Protein AF-A0A3N5JH12-F1 (afdb_monomer)

Foldseek 3Di:
DCPVVVVVVVVVVVVVVVVVVVVVVVVVVVVVVLVVVLVVLVVVVVVQVVQLVVLVVVLVVLQVVLVVLVVVVVPDDPVRVVVDDPVNVCVSCPPHSPNDDRDGDDDSLVCCLVVVVLVSNVDPVVSVCSVCVVVCNVCPPPDDPPPDPPDDDPPPDDDDDDDDDDDDDDDDDDDDDDDDDDDDDDDDDDD

Secondary structure (DSSP, 8-state):
--HHHHHHHHHHHHHHHHHHHHHHHHHHHHHHHHHHHHHHHHHHHHHHHHHHHHHHHHHHHHHHHHHHHHHHHHT--HHHHHT--HHHHHHHHSS-----------SHHHHHHHTTGGGG---HHHHHHHHTHHHHHHS--SS-TTSPPP---GGGS----------------------------------

Sequence (191 aa):
MPRRSTELLQEFIVIVIGVFVALAAESWWSEREDRRIEREIREDMVAEFEANIRILEADLAANEGARPRMAILEGLSSEALMALTDEQMTGIFSPPFDWSGFDPAMGTVQALVESGNLAVVSDREMRLGLARWTGLLENPPLQPPGGPVPAAGSDALIRPGSGGRTVVGQRTTRAADTSQSVPDTFRHHGG

Radius of gyration: 40.85 Å; Cα contacts (8 Å, |Δi|>4): 56; chains: 1; bounding box: 100×76×124 Å

Mean predicted aligned error: 16.69 Å

Structure (mmCIF, N/CA/C/O backbone):
data_AF-A0A3N5JH12-F1
#
_entry.id   AF-A0A3N5JH12-F1
#
loop_
_atom_site.group_PDB
_atom_site.id
_atom_site.type_symbol
_atom_site.label_atom_id
_atom_site.label_alt_id
_atom_site.label_comp_id
_atom_site.label_asym_id
_atom_site.label_entity_id
_atom_site.label_seq_id
_atom_site.pdbx_PDB_ins_code
_atom_site.Cartn_x
_atom_site.Cartn_y
_atom_site.Cartn_z
_atom_site.occupancy
_atom_site.B_iso_or_equiv
_atom_site.auth_seq_id
_atom_site.auth_comp_id
_atom_site.auth_asym_id
_atom_site.auth_atom_id
_atom_site.pdbx_PDB_model_num
ATOM 1 N N . MET A 1 1 ? -37.507 -5.807 59.794 1.00 54.62 1 MET A N 1
ATOM 2 C CA . MET A 1 1 ? -37.944 -5.167 58.535 1.00 54.62 1 MET A CA 1
ATOM 3 C C . MET A 1 1 ? -36.832 -5.274 57.483 1.00 54.62 1 MET A C 1
ATOM 5 O O . MET A 1 1 ? -35.954 -4.426 57.520 1.00 54.62 1 MET A O 1
ATOM 9 N N . PRO A 1 2 ? -36.812 -6.289 56.589 1.00 59.09 2 PRO A N 1
ATOM 10 C CA . PRO A 1 2 ? -35.721 -6.441 55.612 1.00 59.09 2 PRO A CA 1
ATOM 11 C C . PRO A 1 2 ? -36.121 -6.319 54.123 1.00 59.09 2 PRO A C 1
ATOM 13 O O . PRO A 1 2 ? -35.255 -6.379 53.265 1.00 59.09 2 PRO A O 1
ATOM 16 N N . ARG A 1 3 ? -37.405 -6.140 53.772 1.00 63.91 3 ARG A N 1
ATOM 17 C CA . ARG A 1 3 ? -37.856 -6.214 52.360 1.00 63.91 3 ARG A CA 1
ATOM 18 C C . ARG A 1 3 ? -37.351 -5.081 51.451 1.00 63.91 3 ARG A C 1
ATOM 20 O O . ARG A 1 3 ? -37.084 -5.322 50.283 1.00 63.91 3 ARG A O 1
ATOM 27 N N . ARG A 1 4 ? -37.141 -3.872 51.986 1.00 68.88 4 ARG A N 1
ATOM 28 C CA . ARG A 1 4 ? -36.682 -2.726 51.176 1.00 68.88 4 ARG A CA 1
ATOM 29 C C . ARG A 1 4 ? -35.240 -2.854 50.680 1.00 68.88 4 ARG A C 1
ATOM 31 O O . ARG A 1 4 ? -34.928 -2.363 49.606 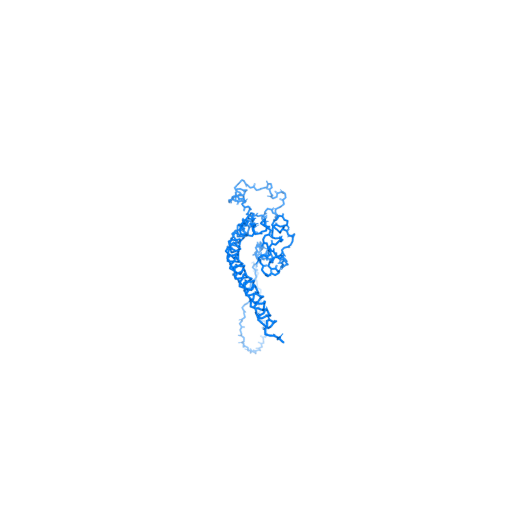1.00 68.88 4 ARG A O 1
ATOM 38 N N . SER A 1 5 ? -34.350 -3.498 51.437 1.00 70.50 5 SER A N 1
ATOM 39 C CA . SER A 1 5 ? -32.944 -3.624 51.027 1.00 70.50 5 SER A CA 1
ATOM 40 C C . SER A 1 5 ? -32.763 -4.616 49.879 1.00 70.50 5 SER A C 1
ATOM 42 O O . SER A 1 5 ? -31.881 -4.428 49.050 1.00 70.50 5 SER A O 1
ATOM 44 N N . THR A 1 6 ? -33.605 -5.650 49.801 1.00 81.06 6 THR A N 1
ATOM 45 C CA . THR A 1 6 ? -33.584 -6.611 48.689 1.00 81.06 6 THR A CA 1
ATOM 46 C C . THR A 1 6 ? -34.150 -6.020 47.399 1.00 81.06 6 THR A C 1
ATOM 48 O O . THR A 1 6 ? -33.629 -6.322 46.333 1.00 81.06 6 THR A O 1
ATOM 51 N N . GLU A 1 7 ? -35.156 -5.143 47.489 1.00 84.25 7 GLU A N 1
ATOM 52 C CA . GLU A 1 7 ? -35.730 -4.434 46.332 1.00 84.25 7 GLU A CA 1
ATOM 53 C C . GLU A 1 7 ? -34.705 -3.480 45.698 1.00 84.25 7 GLU A C 1
ATOM 55 O O . GLU A 1 7 ? -34.461 -3.547 44.496 1.00 84.25 7 GLU A O 1
ATOM 60 N N . LEU A 1 8 ? -34.018 -2.677 46.518 1.00 83.50 8 LEU A N 1
ATOM 61 C CA . LEU A 1 8 ? -32.961 -1.773 46.049 1.00 83.50 8 LEU A CA 1
ATOM 62 C C . LEU A 1 8 ? -31.755 -2.528 45.472 1.00 83.50 8 LEU A C 1
ATOM 64 O O . LEU A 1 8 ? -31.157 -2.091 44.492 1.00 83.50 8 LEU A O 1
ATOM 68 N N . LEU A 1 9 ? -31.397 -3.675 46.062 1.00 86.56 9 LEU A N 1
ATOM 69 C CA . LEU A 1 9 ? -30.323 -4.524 45.548 1.00 86.56 9 LEU A CA 1
ATOM 70 C C . LEU A 1 9 ? -30.685 -5.126 44.185 1.00 86.56 9 LEU A C 1
ATOM 72 O O . LEU A 1 9 ? -29.843 -5.162 43.292 1.00 86.56 9 LEU A O 1
ATOM 76 N N . GLN A 1 10 ? -31.926 -5.584 44.015 1.00 91.31 10 GLN A N 1
ATOM 77 C CA . GLN A 1 10 ? -32.402 -6.118 42.743 1.00 91.31 10 GLN A CA 1
ATOM 78 C C . GLN A 1 10 ? -32.400 -5.039 41.655 1.00 91.31 10 GLN A C 1
ATOM 80 O O . GLN A 1 10 ? -31.908 -5.289 40.558 1.00 91.31 10 GLN A O 1
ATOM 85 N N . GLU A 1 11 ? -32.896 -3.841 41.964 1.00 89.69 11 GLU A N 1
ATOM 86 C CA . GLU A 1 11 ? -32.892 -2.707 41.038 1.00 89.69 11 GLU A CA 1
ATOM 87 C C . GLU A 1 11 ? -31.467 -2.308 40.633 1.00 89.69 11 GLU A C 1
ATOM 89 O O . GLU A 1 11 ? -31.167 -2.183 39.445 1.00 89.69 11 GLU A O 1
ATOM 94 N N . PHE A 1 12 ? -30.551 -2.218 41.600 1.00 92.69 12 PHE A N 1
ATOM 95 C CA . PHE A 1 12 ? -29.139 -1.959 41.331 1.00 92.69 12 PHE A CA 1
ATOM 96 C C . PHE A 1 12 ? -28.513 -3.024 40.420 1.00 92.69 12 PHE A C 1
ATOM 98 O O . PHE A 1 12 ? -27.849 -2.686 39.441 1.00 92.69 12 PHE A O 1
ATOM 105 N N . ILE A 1 13 ? -28.752 -4.310 40.698 1.00 92.94 13 ILE A N 1
ATOM 106 C CA . ILE A 1 13 ? -28.244 -5.417 39.874 1.00 92.94 13 ILE A CA 1
ATOM 107 C C . ILE A 1 13 ? -28.780 -5.323 38.442 1.00 92.94 13 ILE A C 1
ATOM 109 O O . ILE A 1 13 ? -28.016 -5.507 37.497 1.00 92.94 13 ILE A O 1
ATOM 113 N N . VAL A 1 14 ? -30.064 -5.001 38.264 1.00 95.31 14 VAL A N 1
ATOM 114 C CA . VAL A 1 14 ? -30.670 -4.835 36.934 1.00 95.31 14 VAL A CA 1
ATOM 115 C C . VAL A 1 14 ? -30.008 -3.692 36.164 1.00 95.31 14 VAL A C 1
ATOM 117 O O . VAL A 1 14 ? -29.668 -3.873 34.995 1.00 95.31 14 VAL A O 1
ATOM 120 N N . ILE A 1 15 ? -29.769 -2.546 36.807 1.00 95.06 15 ILE A N 1
ATOM 121 C CA . ILE A 1 15 ? -29.090 -1.401 36.179 1.00 95.06 15 ILE A CA 1
ATOM 122 C C . ILE A 1 15 ? -27.667 -1.781 35.761 1.00 95.06 15 ILE A C 1
ATOM 124 O O . ILE A 1 15 ? -27.271 -1.529 34.623 1.00 95.06 15 ILE A O 1
ATOM 128 N N . VAL A 1 16 ? -26.909 -2.421 36.655 1.00 94.56 16 VAL A N 1
ATOM 129 C CA . VAL A 1 16 ? -25.534 -2.853 36.378 1.00 94.56 16 VAL A CA 1
ATOM 130 C C . VAL A 1 16 ? -25.507 -3.811 35.190 1.00 94.56 16 VAL A C 1
ATOM 132 O O . VAL A 1 16 ? -24.772 -3.571 34.235 1.00 94.56 16 VAL A O 1
ATOM 135 N N . ILE A 1 17 ? -26.351 -4.847 35.196 1.00 94.38 17 ILE A N 1
ATOM 136 C CA . ILE A 1 17 ? -26.455 -5.792 34.076 1.00 94.38 17 ILE A CA 1
ATOM 137 C C . ILE A 1 17 ? -26.812 -5.056 32.780 1.00 94.38 17 ILE A C 1
ATOM 139 O O . ILE A 1 17 ? -26.196 -5.322 31.752 1.00 94.38 17 ILE A O 1
ATOM 143 N N . GLY A 1 18 ? -27.749 -4.105 32.824 1.00 94.25 18 GLY A N 1
ATOM 144 C CA . GLY A 1 18 ? -28.124 -3.297 31.664 1.00 94.25 18 GLY A CA 1
ATOM 145 C C . GLY A 1 18 ? -26.939 -2.542 31.056 1.00 94.25 18 GLY A C 1
ATOM 146 O O . GLY A 1 18 ? -26.723 -2.613 29.847 1.00 94.25 18 GLY A O 1
ATOM 147 N N . VAL A 1 19 ? -26.126 -1.882 31.888 1.00 95.38 19 VAL A N 1
ATOM 148 C CA . VAL A 1 19 ? -24.917 -1.170 31.435 1.00 95.38 19 VAL A CA 1
ATOM 149 C C . VAL A 1 19 ? -23.886 -2.139 30.856 1.00 95.38 19 VAL A C 1
ATOM 151 O O . VAL A 1 19 ? -23.341 -1.882 29.784 1.00 95.38 19 VAL A O 1
ATOM 154 N N . PHE A 1 20 ? -23.639 -3.273 31.515 1.00 95.25 20 PHE A N 1
ATOM 155 C CA . PHE A 1 20 ? -22.694 -4.276 31.015 1.00 95.25 20 PHE A CA 1
ATOM 156 C C . PHE A 1 20 ? -23.124 -4.863 29.668 1.00 95.25 20 PHE A C 1
ATOM 158 O O . PHE A 1 20 ? -22.290 -5.014 28.780 1.00 95.25 20 PHE A O 1
ATOM 165 N N . VAL A 1 21 ? -24.414 -5.161 29.491 1.00 93.56 21 VAL A N 1
ATOM 166 C CA . VAL A 1 21 ? -24.949 -5.658 28.215 1.00 93.56 21 VAL A CA 1
ATOM 167 C C . VAL A 1 21 ? -24.808 -4.604 27.119 1.00 93.56 21 VAL A C 1
ATOM 169 O O . VAL A 1 21 ? -24.399 -4.949 26.014 1.00 93.56 21 VAL A O 1
ATOM 172 N N . ALA A 1 22 ? -25.085 -3.331 27.417 1.00 92.81 22 ALA A N 1
ATOM 173 C CA . ALA A 1 22 ? -24.902 -2.245 26.455 1.00 92.81 22 ALA A CA 1
ATOM 174 C C . ALA A 1 22 ? -23.434 -2.117 26.009 1.00 92.81 22 ALA A C 1
ATOM 176 O O . ALA A 1 22 ? -23.159 -2.082 24.813 1.00 92.81 22 ALA A O 1
ATOM 177 N N . LEU A 1 23 ? -22.487 -2.133 26.954 1.00 92.69 23 LEU A N 1
ATOM 178 C CA . LEU A 1 23 ? -21.052 -2.078 26.653 1.00 92.69 23 LEU A CA 1
ATOM 179 C C . LEU A 1 23 ? -20.571 -3.307 25.868 1.00 92.69 23 LEU A C 1
ATOM 181 O O . LEU A 1 23 ? -19.761 -3.179 24.953 1.00 92.69 23 LEU A O 1
ATOM 185 N N . ALA A 1 24 ? -21.075 -4.496 26.202 1.00 83.75 24 ALA A N 1
ATOM 186 C CA . ALA A 1 24 ? -20.736 -5.724 25.491 1.00 83.75 24 ALA A CA 1
ATOM 187 C C . ALA A 1 24 ? -21.275 -5.723 24.052 1.00 83.75 24 ALA A C 1
ATOM 189 O O . ALA A 1 24 ? -20.574 -6.151 23.137 1.00 83.75 24 ALA A O 1
ATOM 190 N N . ALA A 1 25 ? -22.499 -5.228 23.845 1.00 89.69 25 ALA A N 1
ATOM 191 C CA . ALA A 1 25 ? -23.087 -5.091 22.517 1.00 89.69 25 ALA A CA 1
ATOM 192 C C . ALA A 1 25 ? -22.291 -4.105 21.648 1.00 89.69 25 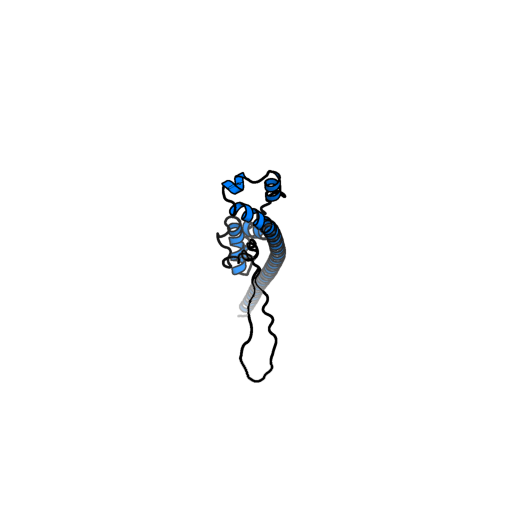ALA A C 1
ATOM 194 O O . ALA A 1 25 ? -21.973 -4.433 20.506 1.00 89.69 25 ALA A O 1
ATOM 195 N N . GLU A 1 26 ? -21.913 -2.953 22.209 1.00 92.62 26 GLU A N 1
ATOM 196 C CA . GLU A 1 26 ? -21.080 -1.952 21.532 1.00 92.62 26 GLU A CA 1
ATOM 197 C C . GLU A 1 26 ? -19.716 -2.533 21.136 1.00 92.62 26 GLU A C 1
ATOM 199 O O . GLU A 1 26 ? -19.312 -2.465 19.976 1.00 92.62 26 GLU A O 1
ATOM 204 N N .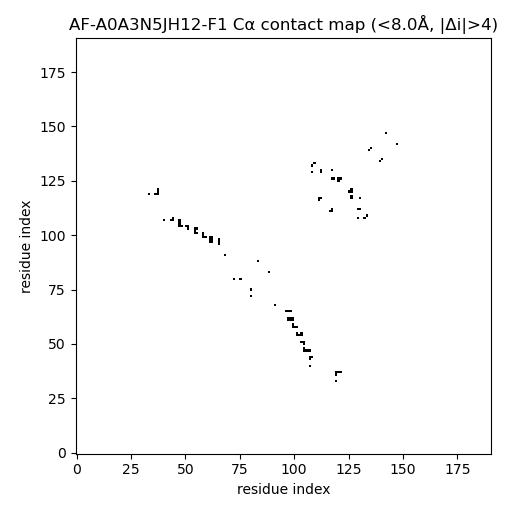 SER A 1 27 ? -19.035 -3.197 22.076 1.00 88.81 27 SER A N 1
ATOM 205 C CA . SER A 1 27 ? -17.739 -3.834 21.822 1.00 88.81 27 SER A CA 1
ATOM 206 C C . SER A 1 27 ? -17.823 -4.910 20.738 1.00 88.81 27 SER A C 1
ATOM 208 O O . SER A 1 27 ? -16.941 -4.991 19.885 1.00 88.81 27 SER A O 1
ATOM 210 N N . TRP A 1 28 ? -18.885 -5.720 20.733 1.00 90.69 28 TRP A N 1
ATOM 211 C CA . TRP A 1 28 ? -19.073 -6.751 19.715 1.00 90.69 28 TRP A CA 1
ATOM 212 C C . TRP A 1 28 ? -19.339 -6.166 18.325 1.00 90.69 28 TRP A C 1
ATOM 214 O O . TRP A 1 28 ? -18.842 -6.699 17.329 1.00 90.69 28 TRP A O 1
ATOM 224 N N . TRP A 1 29 ? -20.111 -5.081 18.247 1.00 91.56 29 TRP A N 1
ATOM 225 C CA . TRP A 1 29 ? -20.363 -4.387 16.988 1.00 91.56 29 TRP A CA 1
ATOM 226 C C . TRP A 1 29 ? -19.082 -3.759 16.431 1.00 91.56 29 TRP A C 1
ATOM 228 O O . TRP A 1 29 ? -18.760 -3.988 15.266 1.00 91.56 29 TRP A O 1
ATOM 238 N N . SER A 1 30 ? -18.313 -3.069 17.281 1.00 89.19 30 SER A N 1
ATOM 239 C CA . SER A 1 30 ? -17.011 -2.489 16.927 1.00 89.19 30 SER A CA 1
ATOM 240 C C . SER A 1 30 ? -16.050 -3.539 16.365 1.00 89.19 30 SER A C 1
ATOM 242 O O . SER A 1 30 ? -15.528 -3.379 15.271 1.00 89.19 30 SER A O 1
ATOM 244 N N . GLU A 1 31 ? -15.886 -4.668 17.056 1.00 88.94 31 GLU A N 1
ATOM 245 C CA . GLU A 1 31 ? -15.021 -5.771 16.616 1.00 88.94 31 GLU A CA 1
ATOM 246 C C . GLU A 1 31 ? -15.452 -6.331 15.246 1.00 88.94 31 GLU A C 1
ATOM 248 O O . GLU A 1 31 ? -14.634 -6.731 14.414 1.00 88.94 31 GLU A O 1
ATOM 253 N N . ARG A 1 32 ? -16.764 -6.396 14.993 1.00 89.94 32 ARG A N 1
ATOM 254 C CA . ARG A 1 32 ? -17.298 -6.886 13.718 1.00 89.94 32 ARG A CA 1
ATOM 255 C C . ARG A 1 32 ? -17.007 -5.915 12.574 1.00 89.94 32 ARG A C 1
ATOM 257 O O . ARG A 1 32 ? -16.752 -6.375 11.458 1.00 89.94 32 ARG A O 1
ATOM 264 N N . GLU A 1 33 ? -17.056 -4.621 12.863 1.00 91.06 33 GLU A N 1
ATOM 265 C CA . GLU A 1 33 ? -16.740 -3.550 11.926 1.00 91.06 33 GLU A CA 1
ATOM 266 C C . GLU A 1 33 ? -15.243 -3.508 11.605 1.00 91.06 33 GLU A C 1
ATOM 268 O O . GLU A 1 33 ? -14.881 -3.533 10.430 1.00 91.06 33 GLU A O 1
ATOM 273 N N . ASP A 1 34 ? -14.372 -3.603 12.611 1.00 90.06 34 ASP A N 1
ATOM 274 C CA . ASP A 1 34 ? -12.917 -3.663 12.414 1.00 90.06 34 ASP A CA 1
ATOM 275 C C . ASP A 1 34 ? -12.527 -4.844 11.516 1.00 90.06 34 ASP A C 1
ATOM 277 O O . ASP A 1 34 ? -11.777 -4.699 10.551 1.00 90.06 34 ASP A O 1
ATOM 281 N N . ARG A 1 35 ? -13.135 -6.017 11.742 1.00 90.19 35 ARG A N 1
ATOM 282 C CA . ARG A 1 35 ? -12.925 -7.188 10.877 1.00 90.19 35 ARG A CA 1
ATOM 283 C C . ARG A 1 35 ? -13.440 -6.982 9.457 1.00 90.19 35 ARG A C 1
ATOM 285 O O . ARG A 1 35 ? -12.956 -7.655 8.549 1.00 90.19 35 ARG A O 1
ATOM 292 N N . ARG A 1 36 ? -14.484 -6.174 9.252 1.00 93.50 36 ARG A N 1
ATOM 293 C CA . ARG A 1 36 ? -14.990 -5.845 7.909 1.00 93.50 36 ARG A CA 1
ATOM 294 C C . ARG A 1 36 ? -13.984 -4.962 7.186 1.00 93.50 36 ARG A C 1
ATOM 296 O O . ARG A 1 36 ? -13.582 -5.319 6.085 1.00 93.50 36 ARG A O 1
ATOM 303 N N . ILE A 1 37 ? -13.532 -3.906 7.851 1.00 91.62 37 ILE A N 1
ATOM 304 C CA . ILE A 1 37 ? -12.532 -2.973 7.335 1.00 91.62 37 ILE A CA 1
ATOM 305 C C . ILE A 1 37 ? -11.225 -3.708 7.005 1.00 91.62 37 ILE A C 1
ATOM 307 O O . ILE A 1 37 ? -10.695 -3.551 5.910 1.00 91.62 37 ILE A O 1
ATOM 311 N N . GLU A 1 38 ? -10.736 -4.583 7.890 1.00 92.31 38 GLU A N 1
ATOM 312 C CA . GLU A 1 38 ? -9.517 -5.364 7.632 1.00 92.31 38 GLU A CA 1
ATOM 313 C C . GLU A 1 38 ? -9.649 -6.276 6.399 1.00 92.31 38 GLU A C 1
ATOM 315 O O . GLU A 1 38 ? -8.682 -6.455 5.656 1.00 92.31 38 GLU A O 1
ATOM 320 N N . ARG A 1 39 ? -10.832 -6.862 6.160 1.00 92.44 39 ARG A N 1
ATOM 321 C CA . ARG A 1 39 ? -11.068 -7.686 4.963 1.00 92.44 39 ARG A CA 1
ATOM 322 C C . ARG A 1 39 ? -11.022 -6.857 3.685 1.00 92.44 39 ARG A C 1
ATOM 324 O O . ARG A 1 39 ? -10.340 -7.270 2.757 1.00 92.44 39 ARG A O 1
ATOM 331 N N . GLU A 1 40 ? -11.689 -5.708 3.666 1.00 92.75 40 GLU A N 1
ATOM 332 C CA . GLU A 1 40 ? -11.691 -4.794 2.513 1.00 92.75 40 GLU A CA 1
ATOM 333 C C . GLU A 1 40 ? -10.266 -4.336 2.188 1.00 92.75 40 GLU A C 1
ATOM 335 O O . GLU A 1 40 ? -9.778 -4.526 1.079 1.00 92.75 40 GLU A O 1
ATOM 340 N N . ILE A 1 41 ? -9.537 -3.886 3.210 1.00 91.12 41 ILE A N 1
ATOM 341 C CA . ILE A 1 41 ? -8.137 -3.477 3.090 1.00 91.12 41 ILE A CA 1
ATOM 342 C C . ILE A 1 41 ? -7.251 -4.618 2.548 1.00 91.12 41 ILE A C 1
ATOM 344 O O . ILE A 1 41 ? -6.347 -4.385 1.745 1.00 91.12 41 ILE A O 1
ATOM 348 N N . ARG A 1 42 ? -7.492 -5.865 2.969 1.00 91.25 42 ARG A N 1
ATOM 349 C CA . ARG A 1 42 ? -6.757 -7.037 2.470 1.00 91.25 42 ARG A CA 1
ATOM 350 C C . ARG A 1 42 ? -7.058 -7.322 1.000 1.00 91.25 42 ARG A C 1
ATOM 352 O O . ARG A 1 42 ? -6.125 -7.619 0.261 1.00 91.25 42 ARG A O 1
ATOM 359 N N . GLU A 1 43 ? -8.323 -7.280 0.599 1.00 93.31 43 GLU A N 1
ATOM 360 C CA . GLU A 1 43 ? -8.737 -7.513 -0.790 1.00 93.31 43 GLU A CA 1
ATOM 361 C C . GLU A 1 43 ? -8.115 -6.470 -1.725 1.00 93.31 43 GLU A C 1
ATOM 363 O O . GLU A 1 43 ? -7.491 -6.834 -2.725 1.00 93.31 43 GLU A O 1
ATOM 368 N N . ASP A 1 44 ? -8.170 -5.197 -1.335 1.00 92.81 44 ASP A N 1
ATOM 369 C CA . ASP A 1 44 ? -7.575 -4.097 -2.093 1.00 92.81 44 ASP A CA 1
ATOM 370 C C . ASP A 1 44 ? -6.046 -4.228 -2.197 1.00 92.81 44 ASP A C 1
ATOM 372 O O . ASP A 1 44 ? -5.468 -4.018 -3.265 1.00 92.81 44 ASP A O 1
ATOM 376 N N . MET A 1 45 ? -5.370 -4.629 -1.113 1.00 90.75 45 MET A N 1
ATOM 377 C CA . MET A 1 45 ? -3.923 -4.875 -1.132 1.00 90.75 45 MET A CA 1
ATOM 378 C C . MET A 1 45 ? -3.525 -6.033 -2.041 1.00 90.75 45 MET A C 1
ATOM 380 O O . MET A 1 45 ? -2.497 -5.957 -2.710 1.00 90.75 45 MET A O 1
ATOM 384 N N . VAL A 1 46 ? -4.301 -7.119 -2.060 1.00 92.12 46 VAL A N 1
ATOM 385 C CA . VAL A 1 46 ? -4.020 -8.252 -2.951 1.00 92.12 46 VAL A CA 1
ATOM 386 C C . VAL A 1 46 ? -4.095 -7.795 -4.405 1.00 92.12 46 VAL A C 1
ATOM 388 O O . VAL A 1 46 ? -3.168 -8.062 -5.167 1.00 92.12 46 VAL A O 1
ATOM 391 N N . ALA A 1 47 ? -5.134 -7.043 -4.771 1.00 93.38 47 ALA A N 1
ATOM 392 C CA . ALA A 1 47 ? -5.273 -6.503 -6.120 1.00 93.38 47 ALA A CA 1
ATOM 393 C C . ALA A 1 47 ? -4.112 -5.560 -6.499 1.00 93.38 47 ALA A C 1
ATOM 395 O O . ALA A 1 47 ? -3.583 -5.649 -7.612 1.00 93.38 47 ALA A O 1
ATOM 396 N N . GLU A 1 48 ? -3.683 -4.693 -5.574 1.00 93.62 48 GLU A N 1
ATOM 397 C CA . GLU A 1 48 ? -2.533 -3.799 -5.763 1.00 93.62 48 GLU A CA 1
ATOM 398 C C . GLU A 1 48 ? -1.223 -4.579 -5.954 1.00 93.62 48 GLU A C 1
ATOM 400 O O . GLU A 1 48 ? -0.491 -4.336 -6.914 1.00 93.62 48 GLU A O 1
ATOM 405 N N . PHE A 1 49 ? -0.936 -5.574 -5.109 1.00 91.12 49 PHE A N 1
ATOM 406 C CA . PHE A 1 49 ? 0.286 -6.369 -5.239 1.00 91.12 49 PHE A CA 1
ATOM 407 C C . PHE A 1 49 ? 0.306 -7.234 -6.498 1.00 91.12 49 PHE A C 1
ATOM 409 O O . PHE A 1 49 ? 1.357 -7.368 -7.124 1.00 91.12 49 PHE A O 1
ATOM 416 N N . GLU A 1 50 ? -0.833 -7.776 -6.925 1.00 92.25 50 GLU A N 1
ATOM 417 C CA . GLU A 1 50 ? -0.928 -8.473 -8.208 1.00 92.25 50 GLU A CA 1
ATOM 418 C C . GLU A 1 50 ? -0.648 -7.539 -9.393 1.00 92.25 50 GLU A C 1
ATOM 420 O O . GLU A 1 50 ? -0.019 -7.952 -10.369 1.00 92.25 50 GLU A O 1
ATOM 425 N N . ALA A 1 51 ? -1.088 -6.279 -9.327 1.00 92.12 51 ALA A N 1
ATOM 426 C CA . ALA A 1 51 ? -0.733 -5.279 -10.330 1.00 92.12 51 ALA A CA 1
ATOM 427 C C . ALA A 1 51 ? 0.771 -4.978 -10.318 1.00 92.12 51 ALA A C 1
ATOM 429 O O . ALA A 1 51 ? 1.391 -4.970 -11.380 1.00 92.12 51 ALA A O 1
ATOM 430 N N . ASN A 1 52 ? 1.364 -4.833 -9.134 1.00 91.38 52 ASN A N 1
ATOM 431 C CA . ASN A 1 52 ? 2.795 -4.571 -8.972 1.00 91.38 52 ASN A CA 1
ATOM 432 C C . ASN A 1 52 ? 3.665 -5.716 -9.491 1.00 91.38 52 ASN A C 1
ATOM 434 O O . ASN A 1 52 ? 4.682 -5.465 -10.130 1.00 91.38 52 ASN A O 1
ATOM 438 N N . ILE A 1 53 ? 3.249 -6.968 -9.287 1.00 88.56 53 ILE A N 1
ATOM 439 C CA . ILE A 1 53 ? 3.930 -8.131 -9.869 1.00 88.56 53 ILE A CA 1
ATOM 440 C C . ILE A 1 53 ? 3.909 -8.051 -11.399 1.00 88.56 53 ILE A C 1
ATOM 442 O O . ILE A 1 53 ? 4.953 -8.210 -12.022 1.00 88.56 53 ILE A O 1
ATOM 446 N N . ARG A 1 54 ? 2.759 -7.734 -12.011 1.00 91.19 54 ARG A N 1
ATOM 447 C CA . ARG A 1 54 ? 2.658 -7.602 -13.476 1.00 91.19 54 ARG A CA 1
ATOM 448 C C . ARG A 1 54 ? 3.531 -6.475 -14.032 1.00 91.19 54 ARG A C 1
ATOM 450 O O . ARG A 1 54 ? 4.121 -6.650 -15.094 1.00 91.19 54 ARG A O 1
ATOM 457 N N . ILE A 1 55 ? 3.608 -5.340 -13.333 1.00 87.69 55 ILE A N 1
ATOM 458 C CA . ILE A 1 55 ? 4.498 -4.225 -13.698 1.00 87.69 55 ILE A CA 1
ATOM 459 C C . ILE A 1 55 ? 5.952 -4.703 -13.659 1.00 87.69 55 ILE A C 1
ATOM 461 O O . ILE A 1 55 ? 6.656 -4.615 -14.661 1.00 87.69 55 ILE A O 1
ATOM 465 N N . LEU A 1 56 ? 6.364 -5.321 -12.549 1.00 85.75 56 LEU A N 1
ATOM 466 C CA . LEU A 1 56 ? 7.729 -5.810 -12.372 1.00 85.75 56 LEU A CA 1
ATOM 467 C C . LEU A 1 56 ? 8.121 -6.864 -13.419 1.00 85.75 56 LEU A C 1
ATOM 469 O O . LEU A 1 56 ? 9.245 -6.859 -13.915 1.00 85.75 56 LEU A O 1
ATOM 473 N N . GLU A 1 57 ? 7.209 -7.773 -13.761 1.00 84.31 57 GLU A N 1
ATOM 474 C CA . GLU A 1 57 ? 7.427 -8.780 -14.803 1.00 84.31 57 GLU A CA 1
ATOM 475 C C . GLU A 1 57 ? 7.607 -8.143 -16.186 1.00 84.31 57 GLU A C 1
ATOM 477 O O . GLU A 1 57 ? 8.489 -8.560 -16.942 1.00 84.31 57 GLU A O 1
ATOM 482 N N . ALA A 1 58 ? 6.810 -7.121 -16.513 1.00 85.38 58 ALA A N 1
ATOM 483 C CA . ALA A 1 58 ? 6.945 -6.379 -17.763 1.00 85.38 58 ALA A CA 1
ATOM 484 C C . ALA A 1 58 ? 8.285 -5.628 -17.827 1.00 85.38 58 ALA A C 1
ATOM 486 O O . ALA A 1 58 ? 8.988 -5.711 -18.838 1.00 85.38 58 ALA A O 1
ATOM 487 N N . ASP A 1 59 ? 8.676 -4.976 -16.731 1.00 85.69 59 ASP A N 1
ATOM 488 C CA . ASP A 1 59 ? 9.946 -4.258 -16.620 1.00 85.69 59 ASP A CA 1
ATOM 489 C C . ASP A 1 59 ? 11.142 -5.201 -16.745 1.00 85.69 59 ASP A C 1
ATOM 491 O O . ASP A 1 59 ? 12.105 -4.925 -17.466 1.00 85.69 59 ASP A O 1
ATOM 495 N N . LEU A 1 60 ? 11.073 -6.358 -16.081 1.00 83.94 60 LEU A N 1
ATOM 496 C CA . LEU A 1 60 ? 12.104 -7.382 -16.169 1.00 83.94 60 LEU A CA 1
ATOM 497 C C . LEU A 1 60 ? 12.225 -7.908 -17.601 1.00 83.94 60 LEU A C 1
ATOM 499 O O . LEU A 1 60 ? 13.337 -8.010 -18.112 1.00 83.94 60 LEU A O 1
ATOM 503 N N . ALA A 1 61 ? 11.108 -8.198 -18.272 1.00 84.62 61 ALA A N 1
ATOM 504 C CA . ALA A 1 61 ? 11.119 -8.662 -19.656 1.00 84.62 61 ALA A CA 1
ATOM 505 C C . ALA A 1 61 ? 11.742 -7.627 -20.613 1.00 84.62 61 ALA A C 1
ATOM 507 O O . ALA A 1 61 ? 12.539 -7.997 -21.481 1.00 84.62 61 ALA A O 1
ATOM 508 N N . ALA A 1 62 ? 11.434 -6.338 -20.432 1.00 82.62 62 ALA A N 1
ATOM 509 C CA . ALA A 1 62 ? 12.045 -5.253 -21.197 1.00 82.62 62 ALA A CA 1
ATOM 510 C C . ALA A 1 62 ? 13.567 -5.184 -20.966 1.00 82.62 62 ALA A C 1
ATOM 512 O O . ALA A 1 62 ? 14.349 -5.162 -21.923 1.00 82.62 62 ALA A O 1
ATOM 513 N N . ASN A 1 63 ? 13.994 -5.254 -19.703 1.00 84.06 63 ASN A N 1
ATOM 514 C CA . ASN A 1 63 ? 15.403 -5.180 -19.319 1.00 84.06 63 ASN A CA 1
ATOM 515 C C . ASN A 1 63 ? 16.211 -6.407 -19.785 1.00 84.06 63 ASN A C 1
ATOM 517 O O . ASN A 1 63 ? 17.321 -6.256 -20.302 1.00 84.06 63 ASN A O 1
ATOM 521 N N . GLU A 1 64 ? 15.666 -7.624 -19.679 1.00 84.06 64 GLU A N 1
ATOM 522 C CA . GLU A 1 64 ? 16.291 -8.841 -20.225 1.00 84.06 64 GLU A CA 1
ATOM 523 C C . GLU A 1 64 ? 16.458 -8.752 -21.752 1.00 84.06 64 GLU A C 1
ATOM 525 O O . GLU A 1 64 ? 17.489 -9.160 -22.286 1.00 84.06 64 GLU A O 1
ATOM 530 N N . GLY A 1 65 ? 15.505 -8.140 -22.464 1.00 78.75 65 GLY A N 1
ATOM 531 C CA . GLY A 1 65 ? 15.617 -7.872 -23.904 1.00 78.75 65 GLY A CA 1
ATOM 532 C C . GLY A 1 65 ? 16.710 -6.856 -24.279 1.00 78.75 65 GLY A C 1
ATOM 533 O O . GLY A 1 65 ? 17.163 -6.809 -25.429 1.00 78.75 65 GLY A O 1
ATOM 534 N N . ALA A 1 66 ? 17.166 -6.035 -23.331 1.00 77.88 66 ALA A N 1
ATOM 535 C CA . ALA A 1 66 ? 18.259 -5.082 -23.523 1.00 77.88 66 ALA A CA 1
ATOM 536 C C . ALA A 1 66 ? 19.642 -5.666 -23.169 1.00 77.88 66 ALA A C 1
ATOM 538 O O . ALA A 1 66 ? 20.654 -5.230 -23.726 1.00 77.88 66 ALA A O 1
ATOM 539 N N . ARG A 1 67 ? 19.706 -6.691 -22.307 1.00 80.44 67 ARG A N 1
ATOM 540 C CA . ARG A 1 67 ? 20.967 -7.276 -21.810 1.00 80.44 67 ARG A CA 1
ATOM 541 C C . ARG A 1 67 ? 21.938 -7.766 -22.889 1.00 80.44 67 ARG A C 1
ATOM 543 O O . ARG A 1 67 ? 23.113 -7.416 -22.791 1.00 80.44 67 ARG A O 1
ATOM 550 N N . PRO A 1 68 ? 21.525 -8.519 -23.929 1.00 81.56 68 PRO A N 1
ATOM 551 C CA . PRO A 1 68 ? 22.461 -8.992 -24.949 1.00 81.56 68 PRO A CA 1
ATOM 552 C C . PRO A 1 68 ? 23.159 -7.848 -25.692 1.00 81.56 68 PRO A C 1
ATOM 554 O O . PRO A 1 68 ? 24.321 -7.972 -26.064 1.00 81.56 68 PRO A O 1
ATOM 557 N N . ARG A 1 69 ? 22.469 -6.714 -25.876 1.00 77.88 69 ARG A N 1
ATOM 558 C CA . ARG A 1 69 ? 23.020 -5.524 -26.540 1.00 77.88 69 ARG A CA 1
ATOM 559 C C . ARG A 1 69 ? 24.054 -4.816 -25.666 1.00 77.88 69 ARG A C 1
ATOM 561 O O . ARG A 1 69 ? 25.088 -4.401 -26.179 1.00 77.88 69 ARG A O 1
ATOM 568 N N . MET A 1 70 ? 23.824 -4.757 -24.354 1.00 78.31 70 MET A N 1
ATOM 569 C CA . MET A 1 70 ? 24.831 -4.276 -23.400 1.00 78.31 70 MET A CA 1
ATOM 570 C C . MET A 1 70 ? 26.056 -5.194 -23.348 1.00 78.31 70 MET A C 1
ATOM 572 O O . MET A 1 70 ? 27.180 -4.706 -23.408 1.00 78.31 70 MET A O 1
ATOM 576 N N . ALA A 1 71 ? 25.857 -6.514 -23.339 1.00 82.75 71 ALA A N 1
ATOM 577 C CA . ALA A 1 71 ? 26.959 -7.477 -23.338 1.00 82.75 71 ALA A CA 1
ATOM 578 C C . ALA A 1 71 ? 27.854 -7.362 -24.589 1.00 82.75 71 ALA A C 1
ATOM 580 O O . ALA A 1 71 ? 29.062 -7.580 -24.504 1.00 82.75 71 ALA A O 1
ATOM 581 N N . ILE A 1 72 ? 27.284 -6.986 -25.745 1.00 83.19 72 ILE A N 1
ATOM 582 C CA . ILE A 1 72 ? 28.067 -6.675 -26.952 1.00 83.19 72 ILE A CA 1
ATOM 583 C C . ILE A 1 72 ? 29.005 -5.497 -26.683 1.00 83.19 72 ILE A C 1
ATOM 585 O O . ILE A 1 72 ? 30.187 -5.598 -26.988 1.00 83.19 72 ILE A O 1
ATOM 589 N N . LEU A 1 73 ? 28.509 -4.405 -26.096 1.00 81.94 73 LEU A N 1
ATOM 590 C CA . LEU A 1 73 ? 29.321 -3.220 -25.805 1.00 81.94 73 LEU A CA 1
ATOM 591 C C . LEU A 1 73 ? 30.399 -3.491 -24.747 1.00 81.94 73 LEU A C 1
ATOM 593 O O . LEU A 1 73 ? 31.536 -3.065 -24.923 1.00 81.94 73 LEU A O 1
ATOM 597 N N . GLU A 1 74 ? 30.071 -4.233 -23.687 1.00 83.81 74 GLU A N 1
ATOM 598 C CA . GLU A 1 74 ? 31.023 -4.612 -22.631 1.00 83.81 74 GLU A CA 1
ATOM 599 C C . GLU A 1 74 ? 32.168 -5.499 -23.147 1.00 83.81 74 GLU A C 1
ATOM 601 O O . GLU A 1 74 ? 33.275 -5.463 -22.610 1.00 83.81 74 GLU A O 1
ATOM 606 N N . GLY A 1 75 ? 31.914 -6.296 -24.189 1.00 83.88 75 GLY A N 1
ATOM 607 C CA . GLY A 1 75 ? 32.895 -7.209 -24.775 1.00 83.88 75 GLY A CA 1
ATOM 608 C C . GLY A 1 75 ? 33.854 -6.577 -25.791 1.00 83.88 75 GLY A C 1
ATOM 609 O O . GLY A 1 75 ? 34.795 -7.247 -26.222 1.00 83.88 75 GLY A O 1
ATOM 610 N N . LEU A 1 76 ? 33.635 -5.326 -26.208 1.00 88.56 76 LEU A N 1
ATOM 611 C CA . LEU A 1 76 ? 34.463 -4.656 -27.216 1.00 88.56 76 LEU A CA 1
ATOM 612 C C . LEU A 1 76 ? 35.665 -3.946 -26.579 1.00 88.56 76 LEU A C 1
ATOM 614 O O . LEU A 1 76 ? 35.543 -3.264 -25.565 1.00 88.56 76 LEU A O 1
ATOM 618 N N . SER A 1 77 ? 36.838 -4.054 -27.213 1.00 89.56 77 SER A N 1
ATOM 619 C CA . SER A 1 77 ? 37.971 -3.181 -26.882 1.00 89.56 77 SER A CA 1
ATOM 620 C C . SER A 1 77 ? 37.725 -1.762 -27.399 1.00 89.56 77 SER A C 1
ATOM 622 O O . SER A 1 77 ? 36.914 -1.554 -28.304 1.00 89.56 77 SER A O 1
ATOM 624 N N . SER A 1 78 ? 38.469 -0.781 -26.884 1.00 87.56 78 SER A N 1
ATOM 625 C CA . SER A 1 78 ? 38.397 0.604 -27.364 1.00 87.56 78 SER A CA 1
ATOM 626 C C . SER A 1 78 ? 38.629 0.716 -28.875 1.00 87.56 78 SER A C 1
ATOM 628 O O . SER A 1 78 ? 37.944 1.478 -29.551 1.00 87.56 78 SER A O 1
ATOM 630 N N . GLU A 1 79 ? 39.554 -0.067 -29.434 1.00 91.19 79 GLU A N 1
ATOM 631 C CA . GLU A 1 79 ? 39.821 -0.101 -30.876 1.00 91.19 79 GLU A CA 1
ATOM 632 C C . GLU A 1 79 ? 38.648 -0.699 -31.659 1.00 91.19 79 GLU A C 1
ATOM 634 O O . GLU A 1 79 ? 38.296 -0.191 -32.722 1.00 91.19 79 GLU A O 1
ATOM 639 N N . ALA A 1 80 ? 38.025 -1.756 -31.130 1.00 85.94 80 ALA A N 1
ATOM 640 C CA . ALA A 1 80 ? 36.875 -2.400 -31.754 1.00 85.94 80 ALA A CA 1
ATOM 641 C C . ALA A 1 80 ? 35.625 -1.507 -31.713 1.00 85.94 80 ALA A C 1
ATOM 643 O O . ALA A 1 80 ? 34.868 -1.474 -32.680 1.00 85.94 80 ALA A O 1
ATOM 644 N N . LEU A 1 81 ? 35.448 -0.736 -30.636 1.00 86.25 81 LEU A N 1
ATOM 645 C CA . LEU A 1 81 ? 34.378 0.250 -30.501 1.00 86.25 81 LEU A CA 1
ATOM 646 C C . LEU A 1 81 ? 34.518 1.376 -31.540 1.00 86.25 81 LEU A C 1
ATOM 648 O O . LEU A 1 81 ? 33.547 1.738 -32.196 1.00 86.25 81 LEU A O 1
ATOM 652 N N . MET A 1 82 ? 35.739 1.887 -31.740 1.00 89.12 82 MET A N 1
ATOM 653 C CA . MET A 1 82 ? 36.032 2.946 -32.720 1.00 89.12 82 MET A CA 1
ATOM 654 C C . MET A 1 82 ? 35.947 2.469 -34.179 1.00 89.12 82 MET A C 1
ATOM 656 O O . MET A 1 82 ? 35.915 3.293 -35.091 1.00 89.12 82 MET A O 1
ATOM 660 N N . ALA A 1 83 ? 35.926 1.153 -34.406 1.00 91.81 83 ALA A N 1
ATOM 661 C CA . ALA A 1 83 ? 35.798 0.541 -35.726 1.00 91.81 83 ALA A CA 1
ATOM 662 C C . ALA A 1 83 ? 34.342 0.216 -36.116 1.00 91.81 83 ALA A C 1
ATOM 664 O O . ALA A 1 83 ? 34.112 -0.268 -37.227 1.00 91.81 83 ALA A O 1
ATOM 665 N N . LEU A 1 84 ? 33.367 0.450 -35.229 1.00 88.38 84 LEU A N 1
ATOM 666 C CA . LEU A 1 84 ? 31.953 0.236 -35.532 1.00 88.38 84 LEU A CA 1
ATOM 667 C C . LEU A 1 84 ? 31.474 1.213 -36.611 1.00 88.38 84 LEU A C 1
ATOM 669 O O . LEU A 1 84 ? 31.747 2.409 -36.565 1.00 88.38 84 LEU A O 1
ATOM 673 N N . THR A 1 85 ? 30.724 0.693 -37.579 1.00 91.75 85 THR A N 1
ATOM 674 C CA . THR A 1 85 ? 30.039 1.513 -38.588 1.00 91.75 85 THR A CA 1
ATOM 675 C C . THR A 1 85 ? 28.788 2.174 -38.011 1.00 91.75 85 THR A C 1
ATOM 677 O O . THR A 1 85 ? 28.195 1.665 -37.059 1.00 91.75 85 THR A O 1
ATOM 680 N N . ASP A 1 86 ? 28.322 3.255 -38.638 1.00 88.25 86 ASP A N 1
ATOM 681 C CA . ASP A 1 86 ? 27.076 3.937 -38.255 1.00 88.25 86 ASP A CA 1
ATOM 682 C C . ASP A 1 86 ? 25.865 2.987 -38.246 1.00 88.25 86 ASP A C 1
ATOM 684 O O . ASP A 1 86 ? 24.979 3.101 -37.399 1.00 88.25 86 ASP A O 1
ATOM 688 N N . GLU A 1 87 ? 25.835 2.006 -39.151 1.00 88.38 87 GLU A N 1
ATOM 689 C CA . GLU A 1 87 ? 24.763 1.011 -39.237 1.00 88.38 87 GLU A CA 1
ATOM 690 C C . GLU A 1 87 ? 24.823 -0.003 -38.083 1.00 88.38 87 GLU A C 1
ATOM 692 O O . GLU A 1 87 ? 23.796 -0.328 -37.488 1.00 88.38 87 GLU A O 1
ATOM 697 N N . GLN A 1 88 ? 26.026 -0.434 -37.685 1.00 86.38 88 GLN A N 1
ATOM 698 C CA . GLN A 1 88 ? 26.224 -1.281 -36.501 1.00 86.38 88 GLN A CA 1
ATOM 699 C C . GLN A 1 88 ? 25.908 -0.530 -35.207 1.00 86.38 88 GLN A C 1
ATOM 701 O O . GLN A 1 88 ? 25.247 -1.082 -34.331 1.00 86.38 88 GLN A O 1
ATOM 706 N N . MET A 1 89 ? 26.320 0.736 -35.106 1.00 84.00 89 MET A N 1
ATOM 707 C CA . MET A 1 89 ? 25.949 1.609 -33.994 1.00 84.00 89 MET A CA 1
ATOM 708 C C . MET A 1 89 ? 24.428 1.749 -33.917 1.00 84.00 89 MET A C 1
ATOM 710 O O . MET A 1 89 ? 23.833 1.501 -32.872 1.00 84.00 89 MET A O 1
ATOM 714 N N . THR A 1 90 ? 23.768 2.039 -35.037 1.00 85.31 90 THR A N 1
ATOM 715 C CA . THR A 1 90 ? 22.303 2.137 -35.087 1.00 85.31 90 THR A CA 1
ATOM 716 C C . THR A 1 90 ? 21.636 0.825 -34.673 1.00 85.31 90 THR A C 1
ATOM 718 O O . THR A 1 90 ? 20.672 0.858 -33.920 1.00 85.31 90 THR A O 1
ATOM 721 N N . GLY A 1 91 ? 22.155 -0.334 -35.087 1.00 82.94 91 GLY A N 1
ATOM 722 C CA . GLY A 1 91 ? 21.624 -1.642 -34.681 1.00 82.94 91 GLY A CA 1
ATOM 723 C C . GLY A 1 91 ? 21.803 -1.970 -33.192 1.00 82.94 91 GLY A C 1
ATOM 724 O O . GLY A 1 91 ? 20.986 -2.690 -32.624 1.00 82.94 91 GLY A O 1
ATOM 725 N N . ILE A 1 92 ? 22.842 -1.435 -32.543 1.00 80.31 92 ILE A N 1
ATOM 726 C CA . ILE A 1 92 ? 23.061 -1.594 -31.096 1.00 80.31 92 ILE A CA 1
ATOM 727 C C . ILE A 1 92 ? 22.117 -0.681 -30.299 1.00 80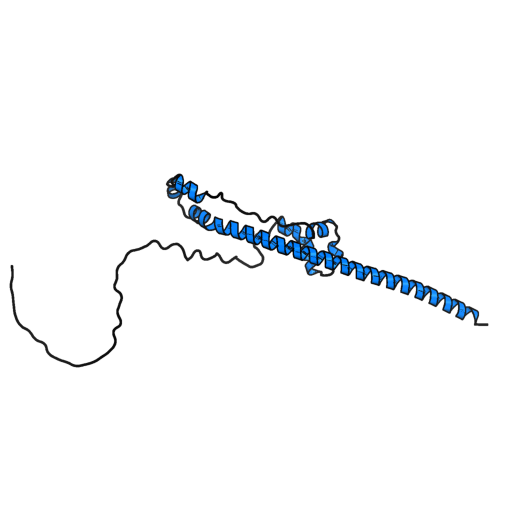.31 92 ILE A C 1
ATOM 729 O O . ILE A 1 92 ? 21.545 -1.116 -29.300 1.00 80.31 92 ILE A O 1
ATOM 733 N N . PHE A 1 93 ? 21.930 0.562 -30.753 1.00 77.06 93 PHE A N 1
ATOM 734 C CA . PHE A 1 93 ? 21.143 1.589 -30.057 1.00 77.06 93 PHE A CA 1
ATOM 735 C C . PHE A 1 93 ? 19.665 1.664 -30.485 1.00 77.06 93 PHE A C 1
ATOM 737 O O . PHE A 1 93 ? 18.913 2.437 -29.893 1.00 77.06 93 PHE A O 1
ATOM 744 N N . SER A 1 94 ? 19.236 0.889 -31.490 1.00 76.06 94 SER A N 1
ATOM 745 C CA . SER A 1 94 ? 17.857 0.861 -31.997 1.00 76.06 94 SER A CA 1
ATOM 746 C C . SER A 1 94 ? 17.217 -0.528 -31.839 1.00 76.06 94 SER A C 1
ATOM 748 O O . SER A 1 94 ? 17.805 -1.523 -32.269 1.00 76.06 94 SER A O 1
ATOM 750 N N . PRO A 1 95 ? 16.002 -0.631 -31.266 1.00 69.31 95 PRO A N 1
ATOM 751 C CA . PRO A 1 95 ? 15.240 0.459 -30.652 1.00 69.31 95 PRO A CA 1
ATOM 752 C C . PRO A 1 95 ? 15.970 1.027 -29.421 1.00 69.31 95 PRO A C 1
ATOM 754 O O . PRO A 1 95 ? 16.833 0.320 -28.884 1.00 69.31 95 PRO A O 1
ATOM 757 N N . PRO A 1 96 ? 15.639 2.270 -28.999 1.00 66.06 96 PRO A N 1
ATOM 758 C CA . PRO A 1 96 ? 16.276 2.936 -27.868 1.00 66.06 96 PRO A CA 1
ATOM 759 C C . PRO A 1 96 ? 16.450 1.988 -26.685 1.00 66.06 96 PRO A C 1
ATOM 761 O O . PRO A 1 96 ? 15.587 1.141 -26.439 1.00 66.06 96 PRO A O 1
ATOM 764 N N . PHE A 1 97 ? 17.563 2.125 -25.963 1.00 64.12 97 PHE A N 1
ATOM 765 C CA . PHE A 1 97 ? 17.733 1.474 -24.668 1.00 64.12 97 PHE A CA 1
ATOM 766 C C . PHE A 1 97 ? 16.670 2.016 -23.712 1.00 64.12 97 PHE A C 1
ATOM 768 O O . PHE A 1 97 ? 16.889 3.018 -23.037 1.00 64.12 97 PHE A O 1
ATOM 775 N N . ASP A 1 98 ? 15.510 1.371 -23.696 1.00 64.81 98 ASP A N 1
ATOM 776 C CA . ASP A 1 98 ? 14.468 1.629 -22.720 1.00 64.81 98 ASP A CA 1
ATOM 777 C C . ASP A 1 98 ? 14.783 0.746 -21.516 1.00 64.81 98 ASP A C 1
ATOM 779 O O . ASP A 1 98 ? 14.532 -0.461 -21.508 1.00 64.81 98 ASP A O 1
ATOM 783 N N . TRP A 1 99 ? 15.485 1.333 -20.550 1.00 69.75 99 TRP A N 1
ATOM 784 C CA . TRP A 1 99 ? 15.649 0.713 -19.247 1.00 69.75 99 TRP A CA 1
ATOM 785 C C . TRP A 1 99 ? 14.358 0.945 -18.477 1.00 69.75 99 TRP A C 1
ATOM 787 O O . TRP A 1 99 ? 14.054 2.082 -18.110 1.00 69.75 99 TRP A O 1
ATOM 797 N N . SER A 1 100 ? 13.608 -0.124 -18.227 1.00 79.31 100 SER A N 1
ATOM 798 C CA . SER A 1 100 ? 12.376 -0.015 -17.459 1.00 79.31 100 SER A CA 1
ATOM 799 C C . SER A 1 100 ? 12.711 0.017 -15.973 1.00 79.31 100 SER A C 1
ATOM 801 O O . SER A 1 100 ? 13.311 -0.920 -15.429 1.00 79.31 100 SER A O 1
ATOM 803 N N . GLY A 1 101 ? 12.380 1.132 -15.325 1.00 81.50 101 GLY A N 1
ATOM 804 C CA . GLY A 1 101 ? 12.418 1.263 -13.874 1.00 81.50 101 GLY A CA 1
ATOM 805 C C . GLY A 1 101 ? 11.116 0.754 -13.269 1.00 81.50 101 GLY A C 1
ATOM 806 O O . GLY A 1 101 ? 10.055 0.969 -13.843 1.00 81.50 101 GLY A O 1
ATOM 807 N N . PHE A 1 102 ? 11.203 0.117 -12.103 1.00 82.81 102 PHE A N 1
ATOM 808 C CA . PHE A 1 102 ? 10.017 -0.338 -11.388 1.00 82.81 102 PHE A CA 1
ATOM 809 C C . PHE A 1 102 ? 9.265 0.844 -10.766 1.00 82.81 102 PHE A C 1
ATOM 811 O O . PHE A 1 102 ? 9.780 1.481 -9.845 1.00 82.81 102 PHE A O 1
ATOM 818 N N . ASP A 1 103 ? 8.053 1.102 -11.257 1.00 85.94 103 ASP A N 1
ATOM 819 C CA . ASP A 1 103 ? 7.122 2.114 -10.743 1.00 85.94 103 ASP A CA 1
ATOM 820 C C . ASP A 1 103 ? 5.844 1.429 -10.214 1.00 85.94 103 ASP A C 1
ATOM 822 O O . ASP A 1 103 ? 4.923 1.142 -10.985 1.00 85.94 103 ASP A O 1
ATOM 826 N N . PRO A 1 104 ? 5.799 1.047 -8.924 1.00 88.31 104 PRO A N 1
ATOM 827 C CA . PRO A 1 104 ? 4.673 0.306 -8.366 1.00 88.31 104 PRO A CA 1
ATOM 828 C C . PRO A 1 104 ? 3.406 1.160 -8.267 1.00 88.31 104 PRO A C 1
ATOM 830 O O . PRO A 1 104 ? 3.442 2.343 -7.938 1.00 88.31 104 PRO A O 1
ATOM 833 N N . ALA A 1 105 ? 2.250 0.513 -8.398 1.00 88.81 105 ALA A N 1
ATOM 834 C CA . ALA A 1 105 ? 0.996 1.056 -7.905 1.00 88.81 105 ALA A CA 1
ATOM 835 C C . ALA A 1 105 ? 1.066 1.244 -6.379 1.00 88.81 105 ALA A C 1
ATOM 837 O O . ALA A 1 105 ? 1.419 0.323 -5.634 1.00 88.81 105 ALA A O 1
ATOM 838 N N . MET A 1 106 ? 0.712 2.454 -5.946 1.00 87.06 106 MET A N 1
ATOM 839 C CA . MET A 1 106 ? 0.752 2.917 -4.560 1.00 87.06 106 MET A CA 1
ATOM 840 C C . MET A 1 106 ? -0.569 3.610 -4.223 1.00 87.06 106 MET A C 1
ATOM 842 O O . MET A 1 106 ? -0.695 4.826 -4.333 1.00 87.06 106 MET A O 1
ATOM 846 N N . GLY A 1 107 ? -1.590 2.835 -3.863 1.00 88.94 107 GLY A N 1
ATOM 847 C CA . GLY A 1 107 ? -2.898 3.367 -3.488 1.00 88.94 107 GLY A CA 1
ATOM 848 C C . GLY A 1 107 ? -3.245 2.982 -2.061 1.00 88.94 107 GLY A C 1
ATOM 849 O O . GLY A 1 107 ? -3.177 3.793 -1.137 1.00 88.94 107 GLY A O 1
ATOM 850 N N . THR A 1 108 ? -3.588 1.715 -1.885 1.00 90.81 108 THR A N 1
ATOM 851 C CA . THR A 1 108 ? -4.091 1.137 -0.643 1.00 90.81 108 THR A CA 1
ATOM 852 C C . THR A 1 108 ? -3.013 1.104 0.428 1.00 90.81 108 THR A C 1
ATOM 854 O O . THR A 1 108 ? -3.248 1.555 1.550 1.00 90.81 108 THR A O 1
ATOM 857 N N . VAL A 1 109 ? -1.814 0.606 0.103 1.00 90.50 109 VAL A N 1
ATOM 858 C CA . VAL A 1 109 ? -0.737 0.489 1.097 1.00 90.50 109 VAL A CA 1
ATOM 859 C C . VAL A 1 109 ? -0.262 1.870 1.540 1.00 90.50 109 VAL A C 1
ATOM 861 O O . VAL A 1 109 ? -0.086 2.101 2.737 1.00 90.50 109 VAL A O 1
ATOM 864 N N . GLN A 1 110 ? -0.113 2.807 0.601 1.00 91.06 110 GLN A N 1
ATOM 865 C CA . GLN A 1 110 ? 0.277 4.180 0.916 1.00 91.06 110 GLN A CA 1
ATOM 866 C C . GLN A 1 110 ? -0.761 4.866 1.807 1.00 91.06 110 GLN A C 1
ATOM 868 O O . GLN A 1 110 ? -0.409 5.355 2.879 1.00 91.06 110 GLN A O 1
ATOM 873 N N . ALA A 1 111 ? -2.042 4.827 1.426 1.00 90.50 111 ALA A N 1
ATOM 874 C CA . ALA A 1 111 ? -3.117 5.428 2.212 1.00 90.50 111 ALA A CA 1
ATOM 875 C C . ALA A 1 111 ? -3.209 4.829 3.626 1.00 90.50 111 ALA A C 1
ATOM 877 O O . ALA A 1 111 ? -3.436 5.546 4.604 1.00 90.50 111 ALA A O 1
ATOM 878 N N . LEU A 1 112 ? -2.994 3.519 3.767 1.00 90.88 112 LEU A N 1
ATOM 879 C CA . LEU A 1 112 ? -3.013 2.847 5.064 1.00 90.88 112 LEU A CA 1
ATOM 880 C C . LEU A 1 112 ? -1.848 3.276 5.969 1.00 90.88 112 LEU A C 1
ATOM 882 O O . LEU A 1 112 ? -2.042 3.481 7.169 1.00 90.88 112 LEU A O 1
ATOM 886 N N . VAL A 1 113 ? -0.646 3.417 5.408 1.00 90.38 113 VAL A N 1
ATOM 887 C CA . VAL A 1 113 ? 0.541 3.865 6.149 1.00 90.38 113 VAL A CA 1
ATOM 888 C C . VAL A 1 113 ? 0.415 5.343 6.529 1.00 90.38 113 VAL A C 1
ATOM 890 O O . VAL A 1 113 ? 0.615 5.690 7.693 1.00 90.38 113 VAL A O 1
ATOM 893 N N . GLU A 1 114 ? 0.029 6.205 5.586 1.00 89.50 114 GLU A N 1
ATOM 894 C CA . GLU A 1 114 ? -0.088 7.656 5.793 1.00 89.50 114 GLU A CA 1
ATOM 895 C C . GLU A 1 114 ? -1.224 8.036 6.746 1.00 89.50 114 GLU A C 1
ATOM 897 O O . GLU A 1 114 ? -1.086 8.972 7.533 1.00 89.50 114 GLU A O 1
ATOM 902 N N . SER A 1 115 ? -2.330 7.287 6.735 1.00 89.44 115 SER A N 1
ATOM 903 C CA . SER A 1 115 ? -3.433 7.493 7.682 1.00 89.44 115 SER A CA 1
ATOM 904 C C . SER A 1 115 ? -3.092 7.072 9.116 1.00 89.44 115 SER A C 1
ATOM 906 O O . SER A 1 115 ? -3.869 7.340 10.032 1.00 89.44 115 SER A O 1
ATOM 908 N N . GLY A 1 116 ? -1.961 6.389 9.333 1.00 85.88 116 GLY A N 1
ATOM 909 C CA . GLY A 1 116 ? -1.584 5.838 10.635 1.00 85.88 116 GLY A CA 1
ATOM 910 C C . GLY A 1 116 ? -2.493 4.697 11.105 1.00 85.88 116 GLY A C 1
ATOM 911 O O . GLY A 1 116 ? -2.376 4.252 12.247 1.00 85.88 116 GLY A O 1
ATOM 912 N N . ASN A 1 117 ? -3.379 4.190 10.242 1.00 86.44 117 ASN A N 1
ATOM 913 C CA . ASN A 1 117 ? -4.406 3.220 10.613 1.00 86.44 117 ASN A CA 1
ATOM 914 C C . ASN A 1 117 ? -3.927 1.761 10.523 1.00 86.44 117 ASN A C 1
ATOM 916 O O . ASN A 1 117 ? -4.721 0.827 10.489 1.00 86.44 117 ASN A O 1
ATOM 920 N N . LEU A 1 118 ? -2.612 1.534 10.531 1.00 89.56 118 LEU A N 1
ATOM 921 C CA . LEU A 1 118 ? -2.015 0.195 10.514 1.00 89.56 118 LEU A CA 1
ATOM 922 C C . LEU A 1 118 ? -2.479 -0.693 11.679 1.00 89.56 118 LEU A C 1
ATOM 924 O O . LEU A 1 118 ? -2.391 -1.913 11.579 1.00 89.56 118 LEU A O 1
ATOM 928 N N . ALA A 1 119 ? -2.978 -0.107 12.771 1.00 88.62 119 ALA A N 1
ATOM 929 C CA . ALA A 1 119 ? -3.530 -0.842 13.906 1.00 88.62 119 ALA A CA 1
ATOM 930 C C . ALA A 1 119 ? -4.762 -1.697 13.550 1.00 88.62 119 ALA A C 1
ATOM 932 O O . ALA A 1 119 ? -5.002 -2.684 14.241 1.00 88.62 119 ALA A O 1
ATOM 933 N N . VAL A 1 120 ? -5.493 -1.365 12.475 1.00 89.69 120 VAL A N 1
ATOM 934 C CA . VAL A 1 120 ? -6.651 -2.146 11.995 1.00 89.69 120 VAL A CA 1
ATOM 935 C C . VAL A 1 120 ? -6.248 -3.485 11.371 1.00 89.69 120 VAL A C 1
ATOM 937 O O . VAL A 1 120 ? -7.043 -4.416 11.312 1.00 89.69 120 VAL A O 1
ATOM 940 N N . VAL A 1 121 ? -5.001 -3.605 10.904 1.00 90.75 121 VAL A N 1
ATOM 941 C CA . VAL A 1 121 ? -4.463 -4.873 10.407 1.00 90.75 121 VAL A CA 1
ATOM 942 C C . VAL A 1 121 ? -4.106 -5.707 11.621 1.00 90.75 121 VAL A C 1
ATOM 944 O O . VAL A 1 121 ? -3.140 -5.385 12.307 1.00 90.75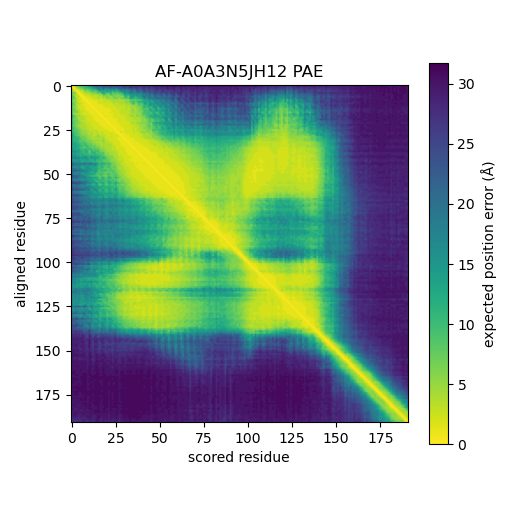 121 VAL A O 1
ATOM 947 N N . SER A 1 122 ? -4.855 -6.772 11.897 1.00 89.38 122 SER A N 1
ATOM 948 C CA . SER A 1 122 ? -4.670 -7.597 13.094 1.00 89.38 122 SER A CA 1
ATOM 949 C C . SER A 1 122 ? -3.338 -8.352 13.055 1.00 89.38 122 SER A C 1
ATOM 951 O O . SER A 1 122 ? -2.611 -8.412 14.057 1.00 89.38 122 SER A O 1
ATOM 953 N N . ASP A 1 123 ? -2.977 -8.878 11.880 1.00 90.38 123 ASP A N 1
ATOM 954 C CA . ASP A 1 123 ? -1.754 -9.654 11.685 1.00 90.38 123 ASP A CA 1
ATOM 955 C C . ASP A 1 123 ? -0.488 -8.803 11.875 1.00 90.38 123 ASP A C 1
ATOM 957 O O . ASP A 1 123 ? -0.267 -7.782 11.219 1.00 90.38 123 ASP A O 1
ATOM 961 N N . ARG A 1 124 ? 0.367 -9.231 12.808 1.00 90.75 124 ARG A N 1
ATOM 962 C CA . ARG A 1 124 ? 1.554 -8.467 13.200 1.00 90.75 124 ARG A CA 1
ATOM 963 C C . ARG A 1 124 ? 2.625 -8.443 12.116 1.00 90.75 124 ARG A C 1
ATOM 965 O O . ARG A 1 124 ? 3.273 -7.409 11.959 1.00 90.75 124 ARG A O 1
ATOM 972 N N . GLU A 1 125 ? 2.863 -9.559 11.437 1.00 89.38 125 GLU A N 1
ATOM 973 C CA . GLU A 1 125 ? 3.923 -9.645 10.431 1.00 89.38 125 GLU A CA 1
ATOM 974 C C . GLU A 1 125 ? 3.559 -8.818 9.203 1.00 89.38 125 GLU A C 1
ATOM 976 O O . GLU A 1 125 ? 4.371 -8.016 8.743 1.00 89.38 125 GLU A O 1
ATOM 981 N N . MET A 1 126 ? 2.310 -8.927 8.752 1.00 88.31 126 MET A N 1
ATOM 982 C CA . MET A 1 126 ? 1.735 -8.112 7.690 1.00 88.31 126 MET A CA 1
ATOM 983 C C . MET A 1 126 ? 1.851 -6.628 8.030 1.00 88.31 126 MET A C 1
ATOM 985 O O . MET A 1 126 ? 2.410 -5.860 7.254 1.00 88.31 126 MET A O 1
ATOM 989 N N . ARG A 1 127 ? 1.421 -6.226 9.229 1.00 92.06 127 ARG A N 1
ATOM 990 C CA . ARG A 1 127 ? 1.495 -4.832 9.684 1.00 92.06 127 ARG A CA 1
ATOM 991 C C . ARG A 1 127 ? 2.923 -4.277 9.674 1.00 92.06 127 ARG A C 1
ATOM 993 O O . ARG A 1 127 ? 3.141 -3.161 9.211 1.00 92.06 127 ARG A O 1
ATOM 1000 N N . LEU A 1 128 ? 3.902 -5.051 10.149 1.00 91.00 128 LEU A N 1
ATOM 1001 C CA . LEU A 1 128 ? 5.318 -4.666 10.091 1.00 91.00 128 LEU A CA 1
ATOM 1002 C C . LEU A 1 128 ? 5.840 -4.604 8.650 1.00 91.00 128 LEU A C 1
ATOM 1004 O O . LEU A 1 128 ? 6.635 -3.724 8.329 1.00 91.00 128 LEU A O 1
ATOM 1008 N N . GLY A 1 129 ? 5.392 -5.520 7.789 1.00 89.06 129 GLY A N 1
ATOM 1009 C CA . GLY A 1 129 ? 5.714 -5.540 6.366 1.00 89.06 129 GLY A CA 1
ATOM 1010 C C . GLY A 1 129 ? 5.218 -4.298 5.626 1.00 89.06 129 GLY A C 1
ATOM 1011 O O . GLY A 1 129 ? 5.973 -3.716 4.852 1.00 89.06 129 GLY A O 1
ATOM 1012 N N . LEU A 1 130 ? 3.994 -3.858 5.916 1.00 89.94 130 LEU A N 1
ATOM 1013 C CA . LEU A 1 130 ? 3.397 -2.657 5.330 1.00 89.94 130 LEU A CA 1
ATOM 1014 C C . LEU A 1 130 ? 4.067 -1.383 5.846 1.00 89.9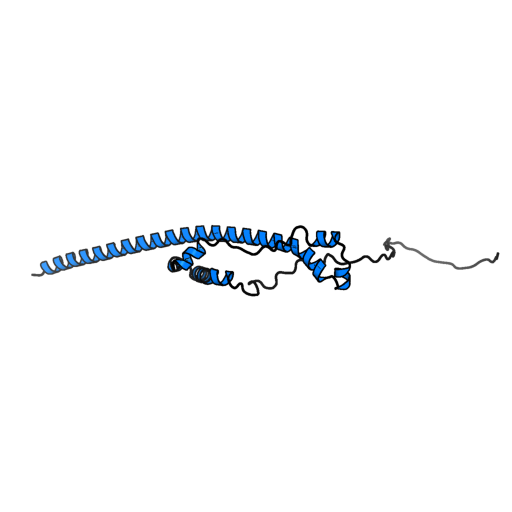4 130 LEU A C 1
ATOM 1016 O O . LEU A 1 130 ? 4.375 -0.492 5.062 1.00 89.94 130 LEU A O 1
ATOM 1020 N N . ALA A 1 131 ? 4.389 -1.324 7.141 1.00 90.69 131 ALA A N 1
ATOM 1021 C CA . ALA A 1 131 ? 5.064 -0.170 7.735 1.00 90.69 131 ALA A CA 1
ATOM 1022 C C . ALA A 1 131 ? 6.437 0.135 7.104 1.00 90.69 131 ALA A C 1
ATOM 1024 O O . ALA A 1 131 ? 6.872 1.282 7.108 1.00 90.69 131 ALA A O 1
ATOM 1025 N N . ARG A 1 132 ? 7.131 -0.882 6.575 1.00 88.62 132 ARG A N 1
ATOM 1026 C CA . ARG A 1 132 ? 8.439 -0.725 5.910 1.00 88.62 132 ARG A CA 1
ATOM 1027 C C . ARG A 1 132 ? 8.353 -0.582 4.389 1.00 88.62 132 ARG A C 1
ATOM 1029 O O . ARG A 1 132 ? 9.390 -0.400 3.760 1.00 88.62 132 ARG A O 1
ATOM 1036 N N . TRP A 1 133 ? 7.169 -0.737 3.800 1.00 86.56 133 TRP A N 1
ATOM 1037 C CA . TRP A 1 133 ? 6.992 -0.851 2.351 1.00 86.56 133 TRP A CA 1
ATOM 1038 C C . TRP A 1 133 ? 7.555 0.354 1.594 1.00 86.56 133 TRP A C 1
ATOM 1040 O O . TRP A 1 133 ? 8.380 0.182 0.704 1.00 86.56 133 TRP A O 1
ATOM 1050 N N . THR A 1 134 ? 7.196 1.570 2.008 1.00 83.12 134 THR A N 1
ATOM 1051 C CA . THR A 1 134 ? 7.688 2.812 1.392 1.00 83.12 134 THR A CA 1
ATOM 1052 C C . THR A 1 134 ? 9.212 2.913 1.453 1.00 83.12 134 THR A C 1
ATOM 1054 O O . THR A 1 134 ? 9.859 3.162 0.440 1.00 83.12 134 THR A O 1
ATOM 1057 N N . GLY A 1 135 ? 9.805 2.600 2.607 1.00 84.50 135 GLY A N 1
ATOM 1058 C CA . GLY A 1 135 ? 11.260 2.589 2.771 1.00 84.50 135 GLY A CA 1
ATOM 1059 C C . GLY A 1 135 ? 11.976 1.561 1.886 1.00 84.50 135 GLY A C 1
ATOM 1060 O O . GLY A 1 135 ? 13.095 1.818 1.448 1.00 84.50 135 GLY A O 1
ATOM 1061 N N . LEU A 1 136 ? 11.343 0.419 1.588 1.00 82.81 136 LEU A N 1
ATOM 1062 C CA . LEU A 1 136 ? 11.891 -0.580 0.660 1.00 82.81 136 LEU A CA 1
ATOM 1063 C C . LEU A 1 136 ? 11.881 -0.103 -0.796 1.00 82.81 136 LEU A C 1
ATOM 1065 O O . LEU A 1 136 ? 12.730 -0.541 -1.566 1.00 82.81 136 LEU A O 1
ATOM 1069 N N . LEU A 1 137 ? 10.938 0.761 -1.174 1.00 83.00 137 LEU A N 1
ATOM 1070 C CA . LEU A 1 137 ? 10.861 1.317 -2.526 1.00 83.00 137 LEU A CA 1
ATOM 1071 C C . LEU A 1 137 ? 11.841 2.475 -2.727 1.00 83.00 137 LEU A C 1
ATOM 1073 O O . LEU A 1 137 ? 12.481 2.562 -3.769 1.00 83.00 137 LEU A O 1
ATOM 1077 N N . GLU A 1 138 ? 11.991 3.341 -1.724 1.00 83.38 138 GLU A N 1
ATOM 1078 C CA . GLU A 1 138 ? 12.913 4.482 -1.785 1.00 83.38 138 GLU A CA 1
ATOM 1079 C C . GLU A 1 138 ? 14.381 4.055 -1.706 1.00 83.38 138 GLU A C 1
ATOM 1081 O O . GLU A 1 138 ? 15.251 4.646 -2.347 1.00 83.38 138 GLU A O 1
ATOM 1086 N N . ASN A 1 139 ? 14.668 3.034 -0.899 1.00 80.12 139 ASN A N 1
ATOM 1087 C CA . ASN A 1 139 ? 16.013 2.514 -0.706 1.00 80.12 139 ASN A CA 1
ATOM 1088 C C . ASN A 1 139 ? 15.993 0.985 -0.800 1.00 80.12 139 ASN A C 1
ATOM 1090 O O . ASN A 1 139 ? 16.059 0.291 0.226 1.00 80.12 139 ASN A O 1
ATOM 1094 N N . PRO A 1 140 ? 15.865 0.444 -2.026 1.00 69.56 140 PRO A N 1
ATOM 1095 C CA . PRO A 1 140 ? 15.845 -0.989 -2.220 1.00 69.56 140 PRO A CA 1
ATOM 1096 C C . PRO A 1 140 ? 17.172 -1.582 -1.734 1.00 69.56 140 PRO A C 1
ATOM 1098 O O . PRO A 1 140 ? 18.245 -1.050 -2.039 1.00 69.56 140 PRO A O 1
ATOM 1101 N N . PRO A 1 141 ? 17.140 -2.679 -0.959 1.00 65.50 141 PRO A N 1
ATOM 1102 C CA . PRO A 1 141 ? 18.361 -3.313 -0.493 1.00 65.50 141 PRO A CA 1
ATOM 1103 C C . PRO A 1 141 ? 19.233 -3.707 -1.690 1.00 65.50 141 PRO A C 1
ATOM 1105 O O . PRO A 1 141 ? 18.741 -4.247 -2.677 1.00 65.50 141 PRO A O 1
ATOM 1108 N N . LEU A 1 142 ? 20.548 -3.488 -1.571 1.00 62.38 142 LEU A N 1
ATOM 1109 C CA . LEU A 1 142 ? 21.536 -3.755 -2.631 1.00 62.38 142 LEU A CA 1
ATOM 1110 C C . LEU A 1 142 ? 21.546 -5.220 -3.124 1.00 62.38 142 LEU A C 1
ATOM 1112 O O . LEU A 1 142 ? 22.166 -5.518 -4.141 1.00 62.38 142 LEU A O 1
ATOM 1116 N N . GLN A 1 143 ? 20.879 -6.132 -2.408 1.00 55.94 143 GLN A N 1
ATOM 1117 C CA . GLN A 1 143 ? 20.604 -7.507 -2.821 1.00 55.94 143 GLN A CA 1
ATOM 1118 C C . GLN A 1 1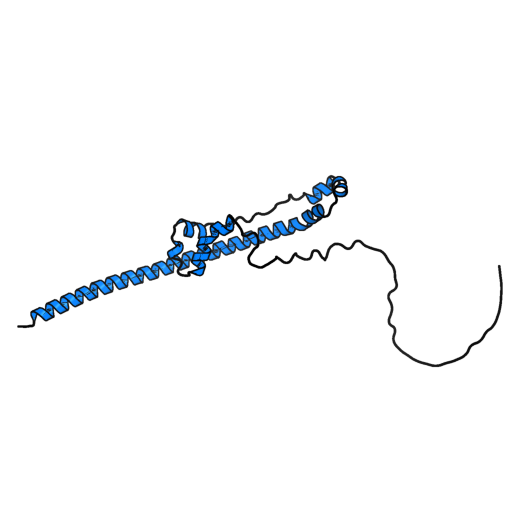43 ? 19.149 -7.875 -2.488 1.00 55.94 143 GLN A C 1
ATOM 1120 O O . GLN A 1 143 ? 18.737 -7.696 -1.335 1.00 55.94 143 GLN A O 1
ATOM 1125 N N . PRO A 1 144 ? 18.377 -8.432 -3.440 1.00 54.12 144 PRO A N 1
ATOM 1126 C CA . PRO A 1 144 ? 17.056 -8.957 -3.135 1.00 54.12 144 PRO A CA 1
ATOM 1127 C C . PRO A 1 144 ? 17.164 -10.159 -2.177 1.00 54.12 144 PRO A C 1
ATOM 1129 O O . PRO A 1 144 ? 18.124 -10.938 -2.249 1.00 54.12 144 PRO A O 1
ATOM 1132 N N . PRO A 1 145 ? 16.188 -10.352 -1.273 1.00 45.38 145 PRO A N 1
ATOM 1133 C CA . PRO A 1 145 ? 16.112 -11.557 -0.456 1.00 45.38 145 PRO A CA 1
ATOM 1134 C C . PRO A 1 145 ? 15.869 -12.769 -1.370 1.00 45.38 145 PRO A C 1
ATOM 1136 O O . PRO A 1 145 ? 14.792 -12.921 -1.937 1.00 45.38 145 PRO A O 1
ATOM 1139 N N . GLY A 1 146 ? 16.887 -13.615 -1.545 1.00 54.72 146 GLY A N 1
ATOM 1140 C CA . GLY A 1 146 ? 16.833 -14.760 -2.468 1.00 54.72 146 GLY A CA 1
ATOM 1141 C C . GLY A 1 146 ? 18.190 -15.269 -2.962 1.00 54.72 146 GLY A C 1
ATOM 1142 O O . GLY A 1 146 ? 18.256 -16.347 -3.546 1.00 54.72 146 GLY A O 1
ATOM 1143 N N . GLY A 1 147 ? 19.281 -14.548 -2.682 1.00 50.41 147 GLY A N 1
ATOM 1144 C CA . GLY A 1 147 ? 20.602 -14.882 -3.220 1.00 50.41 147 GLY A CA 1
ATOM 1145 C C . GLY A 1 147 ? 20.764 -14.392 -4.664 1.00 50.41 147 GLY A C 1
ATOM 1146 O O . GLY A 1 147 ? 19.866 -13.735 -5.194 1.00 50.41 147 GLY A O 1
ATOM 1147 N N . PRO A 1 148 ? 21.920 -14.641 -5.301 1.00 48.66 148 PRO A N 1
ATOM 1148 C CA . PRO A 1 148 ? 22.156 -14.194 -6.666 1.00 48.66 148 PRO A CA 1
ATOM 1149 C C . PRO A 1 148 ? 21.088 -14.777 -7.594 1.00 48.66 148 PRO A C 1
ATOM 1151 O O . PRO A 1 148 ? 20.900 -15.993 -7.639 1.00 48.66 148 PRO A O 1
ATOM 1154 N N . VAL A 1 149 ? 20.410 -13.908 -8.351 1.00 53.94 149 VAL A N 1
ATOM 1155 C CA . VAL A 1 149 ? 19.615 -14.332 -9.507 1.00 53.94 149 VAL A CA 1
ATOM 1156 C C . VAL A 1 149 ? 20.571 -15.129 -10.397 1.00 53.94 149 VAL A C 1
ATOM 1158 O O . VAL A 1 149 ? 21.615 -14.583 -10.771 1.00 53.94 149 VAL A O 1
ATOM 1161 N N . PRO A 1 150 ? 20.307 -16.418 -10.681 1.00 44.91 150 PRO A N 1
ATOM 1162 C CA . PRO A 1 150 ? 21.190 -17.196 -11.531 1.00 44.91 150 PRO A CA 1
ATOM 1163 C C . PRO A 1 150 ? 21.298 -16.463 -12.863 1.00 44.91 150 PRO A C 1
ATOM 1165 O O . PRO A 1 150 ? 20.287 -16.237 -13.527 1.00 44.91 150 PRO A O 1
ATOM 1168 N N . ALA A 1 151 ? 22.514 -16.045 -13.219 1.00 46.78 151 ALA A N 1
ATOM 1169 C CA . ALA A 1 151 ? 22.780 -15.466 -14.522 1.00 46.78 151 ALA A CA 1
ATOM 1170 C C . ALA A 1 151 ? 22.257 -16.460 -15.561 1.00 46.78 151 ALA A C 1
ATOM 1172 O O . ALA A 1 151 ? 22.722 -17.602 -15.620 1.00 46.78 151 ALA A O 1
ATOM 1173 N N . ALA A 1 152 ? 21.232 -16.063 -16.312 1.00 47.25 152 ALA A N 1
ATOM 1174 C CA . ALA A 1 152 ? 20.705 -16.875 -17.388 1.00 47.25 152 ALA A CA 1
ATOM 1175 C C . ALA A 1 152 ? 21.845 -17.118 -18.389 1.00 47.25 152 ALA A C 1
ATOM 1177 O O . ALA A 1 152 ? 22.251 -16.215 -19.110 1.00 47.25 152 ALA A O 1
ATOM 1178 N N . GLY A 1 153 ? 22.399 -18.331 -18.336 1.00 42.12 153 GLY A N 1
ATOM 1179 C CA . GLY A 1 153 ? 23.322 -18.959 -19.279 1.00 42.12 153 GLY A CA 1
ATOM 1180 C C . GLY A 1 153 ? 24.108 -18.044 -20.220 1.00 42.12 153 GLY A C 1
ATOM 1181 O O . GLY A 1 153 ? 23.839 -18.030 -21.417 1.00 42.12 153 GLY A O 1
ATOM 1182 N N . SER A 1 154 ? 25.176 -17.419 -19.724 1.00 40.69 154 SER A N 1
ATOM 1183 C CA . SER A 1 154 ? 26.235 -16.833 -20.566 1.00 40.69 154 SER A CA 1
ATOM 1184 C C . SER A 1 154 ? 27.053 -17.894 -21.329 1.00 40.69 154 SER A C 1
ATOM 1186 O O . SER A 1 154 ? 27.902 -17.553 -22.146 1.00 40.69 154 SER A O 1
ATOM 1188 N N . ASP A 1 155 ? 26.809 -19.184 -21.076 1.00 40.44 155 ASP A N 1
ATOM 1189 C CA . ASP A 1 155 ? 27.628 -20.299 -21.572 1.00 40.44 155 ASP A CA 1
ATOM 1190 C C . ASP A 1 155 ? 27.190 -20.829 -22.955 1.00 40.44 155 ASP A C 1
ATOM 1192 O O . ASP A 1 155 ? 27.823 -21.716 -23.525 1.00 40.44 155 ASP A O 1
ATOM 1196 N N . ALA A 1 156 ? 26.104 -20.295 -23.530 1.00 43.59 156 ALA A N 1
ATOM 1197 C CA . ALA A 1 156 ? 25.532 -20.828 -24.769 1.00 43.59 156 ALA A CA 1
ATOM 1198 C C . ALA A 1 156 ? 25.953 -20.098 -26.056 1.00 43.59 156 ALA A C 1
ATOM 1200 O O . ALA A 1 156 ? 25.650 -20.599 -27.139 1.00 43.59 156 ALA A O 1
ATOM 1201 N N . LEU A 1 157 ? 26.634 -18.944 -25.991 1.00 44.59 157 LEU A N 1
ATOM 1202 C CA . LEU A 1 157 ? 26.755 -18.091 -27.181 1.00 44.59 157 LEU A CA 1
ATOM 1203 C C . LEU A 1 157 ? 28.131 -17.483 -27.474 1.00 44.59 157 LEU A C 1
ATOM 1205 O O . LEU A 1 157 ? 28.175 -16.438 -28.101 1.00 44.59 157 LEU A O 1
ATOM 1209 N N . ILE A 1 158 ? 29.256 -18.123 -27.132 1.00 37.41 158 ILE A N 1
ATOM 1210 C CA . ILE A 1 158 ? 30.546 -17.805 -27.784 1.00 37.41 158 ILE A CA 1
ATOM 1211 C C . ILE A 1 158 ? 31.376 -19.084 -28.004 1.00 37.41 158 ILE A C 1
ATOM 1213 O O . ILE A 1 158 ? 32.190 -19.481 -27.176 1.00 37.41 158 ILE A O 1
ATOM 1217 N N . ARG A 1 159 ? 31.233 -19.716 -29.176 1.00 32.97 159 ARG A N 1
ATOM 1218 C CA . ARG A 1 159 ? 32.336 -20.470 -29.803 1.00 32.97 159 ARG A CA 1
ATOM 1219 C C . ARG A 1 159 ? 32.502 -20.001 -31.251 1.00 32.97 159 ARG A C 1
ATOM 1221 O O . ARG A 1 159 ? 31.648 -20.325 -32.075 1.00 32.97 159 ARG A O 1
ATOM 122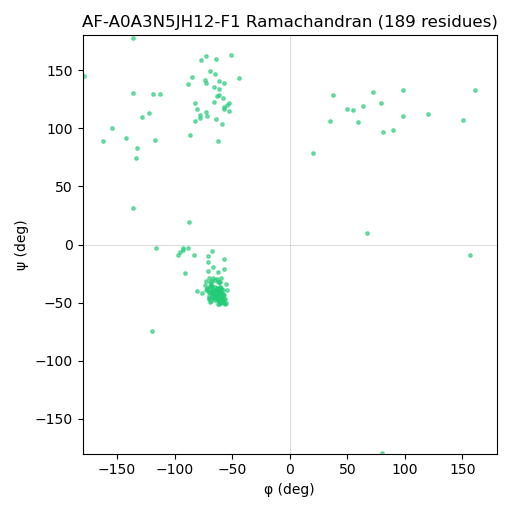8 N N . PRO A 1 160 ? 33.585 -19.283 -31.597 1.00 37.09 160 PRO A N 1
ATOM 1229 C CA . PRO A 1 160 ? 33.950 -19.076 -32.989 1.00 37.09 160 PRO A CA 1
ATOM 1230 C C . PRO A 1 160 ? 34.520 -20.382 -33.560 1.00 37.09 160 PRO A C 1
ATOM 1232 O O . PRO A 1 160 ? 35.208 -21.143 -32.875 1.00 37.09 160 PRO A O 1
ATOM 1235 N N . GLY A 1 161 ? 34.178 -20.668 -34.815 1.00 35.59 161 GLY A N 1
ATOM 1236 C CA . GLY A 1 161 ? 34.529 -21.912 -35.487 1.00 35.59 161 GLY A CA 1
ATOM 1237 C C . GLY A 1 161 ? 36.037 -22.133 -35.624 1.00 35.59 161 GLY A C 1
ATOM 1238 O O . GLY A 1 161 ? 36.788 -21.229 -35.978 1.00 35.59 161 GLY A O 1
ATOM 1239 N N . SER A 1 162 ? 36.462 -23.383 -35.446 1.00 35.78 162 SER A N 1
ATOM 1240 C CA . SER A 1 162 ? 37.668 -23.901 -36.083 1.00 35.78 162 SER A CA 1
ATOM 1241 C C . SER A 1 162 ? 37.287 -25.115 -36.925 1.00 35.78 162 SER A C 1
ATOM 1243 O O . SER A 1 162 ? 36.822 -26.146 -36.437 1.00 35.78 162 SER A O 1
ATOM 1245 N N . GLY A 1 163 ? 37.425 -24.956 -38.241 1.00 36.78 163 GLY A N 1
ATOM 1246 C CA . GLY A 1 163 ? 37.378 -26.063 -39.178 1.00 36.78 163 GLY A CA 1
ATOM 1247 C C . GLY A 1 163 ? 38.540 -27.012 -38.902 1.00 36.78 163 GLY A C 1
ATOM 1248 O O . GLY A 1 163 ? 39.695 -26.601 -38.850 1.00 36.78 163 GLY A O 1
ATOM 1249 N N . GLY A 1 164 ? 38.224 -28.292 -38.744 1.00 33.06 164 GLY A N 1
ATOM 1250 C CA . GLY A 1 164 ? 39.203 -29.356 -38.578 1.00 33.06 164 GLY A CA 1
ATOM 1251 C C . GLY A 1 164 ? 38.550 -30.699 -38.856 1.00 33.06 164 GLY A C 1
ATOM 1252 O O . GLY A 1 164 ? 37.995 -31.329 -37.963 1.00 33.06 164 GLY A O 1
ATOM 1253 N N . ARG A 1 165 ? 38.582 -31.126 -40.124 1.00 41.16 165 ARG A N 1
ATOM 1254 C CA . ARG A 1 165 ? 38.233 -32.489 -40.549 1.00 41.16 165 ARG A CA 1
ATOM 1255 C C . ARG A 1 165 ? 39.046 -33.490 -39.729 1.00 41.16 165 ARG A C 1
ATOM 1257 O O . ARG A 1 165 ? 40.263 -33.490 -39.860 1.00 41.16 165 ARG A O 1
ATOM 1264 N N . THR A 1 166 ? 38.408 -34.405 -39.000 1.00 36.94 166 THR A N 1
ATOM 1265 C CA . THR A 1 166 ? 38.951 -35.754 -38.753 1.00 36.94 166 THR A CA 1
ATOM 1266 C C . THR A 1 166 ? 37.810 -36.742 -38.478 1.00 36.94 166 THR A C 1
ATOM 1268 O O . THR A 1 166 ? 37.221 -36.770 -37.408 1.00 36.94 166 THR A O 1
ATOM 1271 N N . VAL A 1 167 ? 37.493 -37.494 -39.534 1.00 37.25 167 VAL A N 1
ATOM 1272 C CA . VAL A 1 167 ? 37.103 -38.913 -39.603 1.00 37.25 167 VAL A CA 1
ATOM 1273 C C . VAL A 1 167 ? 36.257 -39.491 -38.457 1.00 37.25 167 VAL A C 1
ATOM 1275 O O . VAL A 1 167 ? 36.744 -39.856 -37.392 1.00 37.25 167 VAL A O 1
ATOM 1278 N N . VAL A 1 168 ? 34.981 -39.702 -38.787 1.00 37.22 168 VAL A N 1
ATOM 1279 C CA . VAL A 1 168 ? 34.036 -40.595 -38.109 1.00 37.22 168 VAL A CA 1
ATOM 1280 C C . VAL A 1 168 ? 34.587 -42.024 -38.090 1.00 37.22 168 VAL A C 1
ATOM 1282 O O . VAL A 1 168 ? 34.749 -42.654 -39.135 1.00 37.22 168 VAL A O 1
ATOM 1285 N N . GLY A 1 169 ? 34.837 -42.545 -36.889 1.00 32.97 169 GLY A N 1
ATOM 1286 C CA . GLY A 1 169 ? 35.062 -43.965 -36.650 1.00 32.97 169 GLY A CA 1
ATOM 1287 C C . GLY A 1 169 ? 33.755 -44.741 -36.792 1.00 32.97 169 GLY A C 1
ATOM 1288 O O . GLY A 1 169 ? 32.859 -44.616 -35.958 1.00 32.97 169 GLY A O 1
ATOM 1289 N N . GLN A 1 170 ? 33.647 -45.556 -37.841 1.00 36.22 170 GLN A N 1
ATOM 1290 C CA . GLN A 1 170 ? 32.618 -46.586 -37.922 1.00 36.22 170 GLN A CA 1
ATOM 1291 C C . GLN A 1 170 ? 33.064 -47.821 -37.140 1.00 36.22 170 GLN A C 1
ATOM 1293 O O . GLN A 1 170 ? 34.100 -48.428 -37.397 1.00 36.22 170 GLN A O 1
ATOM 1298 N N . ARG A 1 171 ? 32.235 -48.178 -36.162 1.00 32.53 171 ARG A N 1
ATOM 1299 C CA . ARG A 1 171 ? 32.266 -49.428 -35.416 1.00 32.53 171 ARG A CA 1
ATOM 1300 C C . ARG A 1 171 ? 31.539 -50.480 -36.263 1.00 32.53 171 ARG A C 1
ATOM 1302 O O . ARG A 1 171 ? 30.316 -50.444 -36.338 1.00 32.53 171 ARG A O 1
ATOM 1309 N N . THR A 1 172 ? 32.266 -51.415 -36.871 1.00 41.47 172 THR A N 1
ATOM 1310 C CA . THR A 1 172 ? 31.690 -52.653 -37.424 1.00 41.47 172 THR A CA 1
ATOM 1311 C C . THR A 1 172 ? 32.173 -53.863 -36.635 1.00 41.47 172 THR A C 1
ATOM 1313 O O . THR A 1 172 ? 33.354 -54.045 -36.350 1.00 41.47 172 THR A O 1
ATOM 1316 N N . THR A 1 173 ? 31.199 -54.662 -36.236 1.00 38.66 173 THR A N 1
ATOM 1317 C CA . THR A 1 173 ? 31.267 -55.871 -35.422 1.00 38.66 173 THR A CA 1
ATOM 1318 C C . THR A 1 173 ? 31.868 -57.082 -36.151 1.00 38.66 173 THR A C 1
ATOM 1320 O O . THR A 1 173 ? 31.468 -57.371 -37.269 1.00 38.66 173 THR A O 1
ATOM 1323 N N . ARG A 1 174 ? 32.703 -57.837 -35.418 1.00 31.17 174 ARG A N 1
ATOM 1324 C CA . ARG A 1 174 ? 32.714 -59.313 -35.252 1.00 31.17 174 ARG A CA 1
ATOM 1325 C C . ARG A 1 174 ? 32.787 -60.232 -36.491 1.00 31.17 174 ARG A C 1
ATOM 1327 O O . ARG A 1 174 ? 31.794 -60.400 -37.181 1.00 31.17 174 ARG A O 1
ATOM 1334 N N . ALA A 1 175 ? 33.894 -60.982 -36.568 1.00 32.53 175 ALA A N 1
ATOM 1335 C CA . ALA A 1 175 ? 34.036 -62.450 -36.740 1.00 32.53 175 ALA A CA 1
ATOM 1336 C C . ALA A 1 175 ? 35.357 -62.714 -37.492 1.00 32.53 175 ALA A C 1
ATOM 1338 O O . ALA A 1 175 ? 35.558 -62.198 -38.579 1.00 32.53 175 ALA A O 1
ATOM 1339 N N . ALA A 1 176 ? 36.370 -63.229 -36.798 1.00 33.81 176 ALA A N 1
ATOM 1340 C CA . ALA A 1 176 ? 36.773 -64.637 -36.820 1.00 33.81 176 ALA A CA 1
ATOM 1341 C C . ALA A 1 176 ? 37.598 -65.017 -38.066 1.00 33.81 176 ALA A C 1
ATOM 1343 O O . ALA A 1 176 ? 37.113 -64.955 -39.186 1.00 33.81 176 ALA A O 1
ATOM 1344 N N . ASP A 1 177 ? 38.802 -65.510 -37.772 1.00 35.69 177 ASP A N 1
ATOM 1345 C CA . ASP A 1 177 ? 39.378 -66.747 -38.314 1.00 35.69 177 ASP A CA 1
ATOM 1346 C C . ASP A 1 177 ? 40.702 -66.625 -39.099 1.00 35.69 177 ASP A C 1
ATOM 1348 O O . ASP A 1 177 ? 40.784 -66.063 -40.184 1.00 35.69 177 ASP A O 1
ATOM 1352 N N . THR A 1 178 ? 41.732 -67.203 -38.471 1.00 36.00 178 THR A N 1
ATOM 1353 C CA . THR A 1 178 ? 42.738 -68.110 -39.043 1.00 36.00 178 THR A CA 1
ATOM 1354 C C . THR A 1 178 ? 43.618 -67.647 -40.213 1.00 36.00 178 THR A C 1
ATOM 1356 O O . THR A 1 178 ? 43.266 -67.712 -41.379 1.00 36.00 178 THR A O 1
ATOM 1359 N N . SER A 1 179 ? 44.870 -67.383 -39.823 1.00 33.31 179 SER A N 1
ATOM 1360 C CA . SER A 1 179 ? 46.082 -68.065 -40.304 1.00 33.31 179 SER A CA 1
ATOM 1361 C C . SER A 1 179 ? 46.603 -67.816 -41.730 1.00 33.31 179 SER A C 1
ATOM 1363 O O . SER A 1 179 ? 45.957 -68.071 -42.736 1.00 33.31 179 SER A O 1
ATOM 1365 N N . GLN A 1 180 ? 47.914 -67.554 -41.728 1.00 34.78 180 GLN A N 1
ATOM 1366 C CA . GLN A 1 180 ? 48.937 -68.134 -42.605 1.00 34.78 180 GLN A CA 1
ATOM 1367 C C . GLN A 1 180 ? 49.430 -67.378 -43.855 1.00 34.78 180 GLN A C 1
ATOM 1369 O O . GLN A 1 180 ? 48.692 -66.959 -44.737 1.00 34.78 180 GLN A O 1
ATOM 1374 N N . SER A 1 181 ? 50.771 -67.391 -43.930 1.00 33.53 181 SER A N 1
ATOM 1375 C CA . SER A 1 181 ? 51.669 -67.387 -45.100 1.00 33.53 181 SER A CA 1
ATOM 1376 C C . SER A 1 181 ? 52.001 -66.083 -45.853 1.00 33.53 181 SER A C 1
ATOM 1378 O O . SER A 1 181 ? 51.343 -65.676 -46.799 1.00 33.53 181 SER A O 1
ATOM 1380 N N . VAL A 1 182 ? 53.158 -65.533 -45.463 1.00 36.31 182 VAL A N 1
ATOM 1381 C CA . VAL A 1 182 ? 54.295 -65.017 -46.279 1.00 36.31 182 VAL A CA 1
ATOM 1382 C C . VAL A 1 182 ? 54.743 -66.080 -47.333 1.00 36.31 182 VAL A C 1
ATOM 1384 O O . VAL A 1 182 ? 54.430 -67.244 -47.061 1.00 36.31 182 VAL A O 1
ATOM 1387 N N . PRO A 1 183 ? 55.512 -65.828 -48.440 1.00 44.91 183 PRO A N 1
ATOM 1388 C CA . PRO A 1 183 ? 56.277 -64.632 -48.879 1.00 44.91 183 PRO A CA 1
ATOM 1389 C C . PRO A 1 183 ? 56.167 -64.212 -50.375 1.00 44.91 183 PRO A C 1
ATOM 1391 O O . PRO A 1 183 ? 55.581 -64.899 -51.202 1.00 44.91 183 PRO A O 1
ATOM 1394 N N . ASP A 1 184 ? 56.846 -63.088 -50.666 1.00 39.12 184 ASP A N 1
ATOM 1395 C CA . ASP A 1 184 ? 57.647 -62.716 -51.853 1.00 39.12 184 ASP A CA 1
ATOM 1396 C C . ASP A 1 184 ? 57.199 -63.136 -53.256 1.00 39.12 184 ASP A C 1
ATOM 1398 O O . ASP A 1 184 ? 57.174 -64.318 -53.581 1.00 39.12 184 ASP A O 1
ATOM 1402 N N . THR A 1 185 ? 57.128 -62.161 -54.176 1.00 40.62 185 THR A N 1
ATOM 1403 C CA . THR A 1 185 ? 58.149 -62.022 -55.240 1.00 40.62 185 THR A CA 1
ATOM 1404 C C . THR A 1 185 ? 57.914 -60.830 -56.189 1.00 40.62 185 THR A C 1
ATOM 1406 O O . THR A 1 185 ? 56.799 -60.538 -56.598 1.00 40.62 185 THR A O 1
ATOM 1409 N N . PHE A 1 186 ? 59.045 -60.248 -56.616 1.00 44.22 186 PHE A N 1
ATOM 1410 C CA . PHE A 1 186 ? 59.325 -59.586 -57.908 1.00 44.22 186 PHE A CA 1
ATOM 1411 C C . PHE A 1 186 ? 59.068 -58.074 -58.142 1.00 44.22 186 PHE A C 1
ATOM 1413 O O . PHE A 1 186 ? 58.013 -57.637 -58.577 1.00 44.22 186 PHE A O 1
ATOM 1420 N N . ARG A 1 187 ? 60.189 -57.337 -58.018 1.00 41.41 187 ARG A N 1
ATOM 1421 C CA . ARG A 1 187 ? 60.922 -56.570 -59.063 1.00 41.41 187 ARG A CA 1
ATOM 1422 C C . ARG A 1 187 ? 60.284 -55.370 -59.799 1.00 41.41 187 ARG A C 1
ATOM 1424 O O . ARG A 1 187 ? 59.442 -55.528 -60.666 1.00 41.41 187 ARG A O 1
ATOM 1431 N N . HIS A 1 188 ? 60.964 -54.230 -59.595 1.00 38.62 188 HIS A N 1
ATOM 1432 C CA . HIS A 1 188 ? 61.626 -53.336 -60.576 1.00 38.62 188 HIS A CA 1
ATOM 1433 C C . HIS A 1 188 ? 60.897 -52.828 -61.836 1.00 38.62 188 HIS A C 1
ATOM 1435 O O . HIS A 1 188 ? 60.714 -53.576 -62.788 1.00 38.62 188 HIS A O 1
ATOM 1441 N N . HIS A 1 189 ? 60.718 -51.499 -61.893 1.00 38.84 189 HIS A N 1
ATOM 1442 C CA . HIS A 1 189 ? 61.239 -50.492 -62.861 1.00 38.84 189 HIS A CA 1
ATOM 1443 C C . HIS A 1 189 ? 60.340 -49.238 -62.719 1.00 38.84 189 HIS A C 1
ATOM 1445 O O . HIS A 1 189 ? 59.136 -49.386 -62.583 1.00 38.84 189 HIS A O 1
ATOM 1451 N N . GLY A 1 190 ? 60.796 -47.986 -62.606 1.00 40.44 190 GLY A N 1
ATOM 1452 C CA . GLY A 1 190 ? 61.926 -47.315 -63.245 1.00 40.44 190 GLY A CA 1
ATOM 1453 C C . GLY A 1 190 ? 61.398 -46.505 -64.436 1.00 40.44 190 GLY A C 1
ATOM 1454 O O . GLY A 1 190 ? 60.986 -47.127 -65.411 1.00 40.44 190 GLY A O 1
ATOM 1455 N N . GLY A 1 191 ? 61.420 -45.168 -64.357 1.00 40.72 191 GLY A N 1
ATOM 1456 C CA . GLY A 1 191 ? 61.042 -44.255 -65.448 1.00 40.72 191 GLY A CA 1
ATOM 1457 C C . GLY A 1 191 ? 60.417 -42.962 -64.957 1.00 40.72 191 GLY A C 1
ATOM 1458 O O . GLY A 1 191 ? 59.190 -42.981 -64.739 1.00 40.72 191 GLY A O 1
#

Solvent-accessible surface area (backbone atoms only — not comparable to full-atom values): 12188 Å² total; per-residue (Å²): 141,67,70,69,64,55,53,54,50,50,52,50,50,53,52,51,51,50,53,52,50,52,53,50,52,51,52,53,50,51,55,53,48,46,56,47,52,38,49,53,55,48,54,53,40,50,57,41,50,55,50,32,52,53,50,46,52,53,26,48,53,46,38,60,72,46,45,68,52,50,52,54,60,73,69,47,51,75,69,56,57,74,65,56,48,73,67,56,50,45,58,62,51,48,74,68,87,64,75,55,72,88,78,68,74,73,57,59,66,49,52,37,54,74,68,64,52,49,78,57,45,80,53,65,67,61,38,55,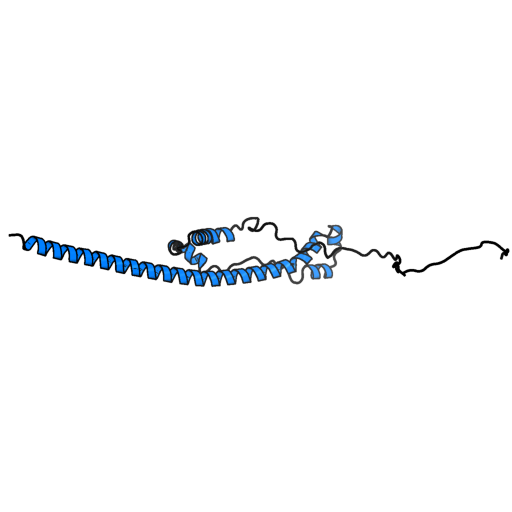52,56,70,45,42,68,58,46,70,78,56,57,66,98,62,66,96,81,64,82,77,76,76,80,68,84,84,80,79,81,79,82,88,77,93,75,94,76,80,87,82,80,89,79,83,89,81,88,83,84,86,86,81,85,83,88,85,84,84,90,82,90,134

pLDDT: mean 74.23, std 21.33, range [31.17, 95.38]